Protein AF-A0A7M4A0K0-F1 (afdb_monomer_lite)

Radius of gyration: 43.47 Å; chains: 1; bounding box: 110×63×134 Å

Sequence (261 aa):
SGSHTVVYHVTDDDGATTSEVVVVNVVNIPPLVKVKSIQCRAYEKCILDARSTTDSLNDIGGLNYAWDTDINFDSNGDGIKDNDADLVGARVEHTFRQEGKVTIKAIVWDENPEKPGSKEMVVDVGPADRNIIEEAGALLAGEEANPIAQLALALIVIMLLVLVGRRRSNAEKVKTWEQDELDSAFDSDGKLNSETRKPAAPPPGFVFDQALQLPPNAADSDDFSIDDLLADPQLPEGGLPDGWTMEQWKYYGHEWLKSQK

pLDDT: mean 78.16, std 18.38, range [38.47, 97.06]

Foldseek 3Di:
DAKDKDKDWDADPVGDIDIDIDIDDDDADAKAFDFDEEEEAAPDKDKGARLVIDGDPVFNVAKWKFKQFAQVDCPPPPPGSQPDRPDTDRMDIDHHHDAAKGKMKMWMGGPDNVDTHMDIYIYHYHYHPDDPVVVVVQCQDDPNHDPVNVVVVVVVVVVVVVVVVVVVVVVVVVVVVVVVVVVVVPVPDDDDDPPDDDDPDDDDPPVVVVVVPDDPPDDDPDDPDVVVVVDFADADPVGDPPPDDSVNSRPCVVVVVVVVD

Structure (mmCIF, N/CA/C/O backbone):
data_AF-A0A7M4A0K0-F1
#
_entry.id   AF-A0A7M4A0K0-F1
#
loop_
_atom_site.group_PDB
_atom_site.id
_atom_site.type_symbol
_atom_site.label_atom_id
_atom_site.label_alt_id
_atom_site.label_comp_id
_atom_site.label_asym_id
_atom_site.label_entity_id
_atom_site.label_seq_id
_atom_site.pdbx_PDB_ins_code
_atom_site.Cartn_x
_atom_site.Cartn_y
_atom_site.Cartn_z
_atom_site.occupancy
_atom_site.B_iso_or_equiv
_atom_site.auth_seq_id
_atom_site.auth_comp_id
_atom_site.auth_asym_id
_atom_site.auth_atom_id
_atom_site.pdbx_PDB_model_num
ATOM 1 N N . SER A 1 1 ? 18.793 -6.511 -19.148 1.00 73.38 1 SER A N 1
ATOM 2 C CA . SER A 1 1 ? 20.044 -5.729 -18.973 1.00 73.38 1 SER A CA 1
ATOM 3 C C . SER A 1 1 ? 21.269 -6.601 -19.257 1.00 73.38 1 SER A C 1
ATOM 5 O O . SER A 1 1 ? 21.135 -7.819 -19.311 1.00 73.38 1 SER A O 1
ATOM 7 N N . GLY A 1 2 ? 22.449 -6.021 -19.495 1.00 78.62 2 GLY A N 1
ATOM 8 C CA . GLY A 1 2 ? 23.663 -6.809 -19.752 1.00 78.62 2 GLY A CA 1
ATOM 9 C C . GLY A 1 2 ? 24.733 -6.079 -20.560 1.00 78.62 2 GLY A C 1
ATOM 10 O O . GLY A 1 2 ? 24.489 -5.012 -21.119 1.00 78.62 2 GLY A O 1
ATOM 11 N N . SER A 1 3 ? 25.935 -6.653 -20.608 1.00 82.25 3 SER A N 1
ATOM 12 C CA . SER A 1 3 ? 27.027 -6.158 -21.447 1.00 82.25 3 SER A CA 1
ATOM 13 C C . SER A 1 3 ? 27.067 -6.958 -22.746 1.00 82.25 3 SER A C 1
ATOM 15 O O . SER A 1 3 ? 27.197 -8.182 -22.723 1.00 82.25 3 SER A O 1
ATOM 17 N N . HIS A 1 4 ? 26.915 -6.274 -23.874 1.00 88.38 4 HIS A N 1
ATOM 18 C CA . HIS A 1 4 ? 26.913 -6.870 -25.201 1.00 88.38 4 HIS A CA 1
ATOM 19 C C . HIS A 1 4 ? 28.162 -6.435 -25.951 1.00 88.38 4 HIS A C 1
ATOM 21 O O . HIS A 1 4 ? 28.401 -5.247 -26.160 1.00 88.38 4 HIS A O 1
ATOM 27 N N . THR A 1 5 ? 28.952 -7.411 -26.376 1.00 88.88 5 THR A N 1
ATOM 28 C CA . THR A 1 5 ? 30.166 -7.161 -27.144 1.00 88.88 5 THR A CA 1
ATOM 29 C C . THR A 1 5 ? 29.843 -7.214 -28.629 1.00 88.88 5 THR A C 1
ATOM 31 O O . THR A 1 5 ? 29.438 -8.254 -29.147 1.00 88.88 5 THR A O 1
ATOM 34 N N . VAL A 1 6 ? 30.037 -6.095 -29.319 1.00 90.12 6 VAL A N 1
ATOM 35 C CA . VAL A 1 6 ? 29.927 -5.995 -30.773 1.00 90.12 6 VAL A CA 1
ATOM 36 C C . VAL A 1 6 ? 31.338 -5.985 -31.346 1.00 90.12 6 VAL A C 1
ATOM 38 O O . VAL A 1 6 ? 32.149 -5.128 -31.004 1.00 90.12 6 VAL A O 1
ATOM 41 N N . VAL A 1 7 ? 31.637 -6.945 -32.218 1.00 91.31 7 VAL A N 1
ATOM 42 C CA . VAL A 1 7 ? 32.908 -6.997 -32.949 1.00 91.31 7 VAL A CA 1
ATOM 43 C C . VAL A 1 7 ? 32.631 -6.579 -34.381 1.00 91.31 7 VAL A C 1
ATOM 45 O O . VAL A 1 7 ? 31.887 -7.265 -35.085 1.00 91.31 7 VAL A O 1
ATOM 48 N N . TYR A 1 8 ? 33.211 -5.464 -34.816 1.00 89.75 8 TYR A N 1
ATOM 49 C CA . TYR A 1 8 ? 33.090 -5.034 -36.204 1.00 89.75 8 TYR A CA 1
ATOM 50 C C . TYR A 1 8 ? 34.372 -5.365 -36.965 1.00 89.75 8 TYR A C 1
ATOM 52 O O . TYR A 1 8 ? 35.469 -5.223 -36.430 1.00 89.75 8 TYR A O 1
ATOM 60 N N . HIS A 1 9 ? 34.215 -5.846 -38.199 1.00 92.06 9 HIS A N 1
ATOM 61 C CA . HIS A 1 9 ? 35.308 -6.199 -39.101 1.00 92.06 9 HIS A CA 1
ATOM 62 C C . HIS A 1 9 ? 35.255 -5.272 -40.312 1.00 92.06 9 HIS A C 1
ATOM 64 O O . HIS A 1 9 ? 34.213 -5.150 -40.955 1.00 92.06 9 HIS A O 1
ATOM 70 N N . VAL A 1 10 ? 36.375 -4.637 -40.627 1.00 91.38 10 VAL A N 1
ATOM 71 C CA . VAL A 1 10 ? 36.566 -3.835 -41.836 1.00 91.38 10 VAL A CA 1
ATOM 72 C C . VAL A 1 10 ? 37.489 -4.619 -42.753 1.00 91.38 10 VAL A C 1
ATOM 74 O O . VAL A 1 10 ? 3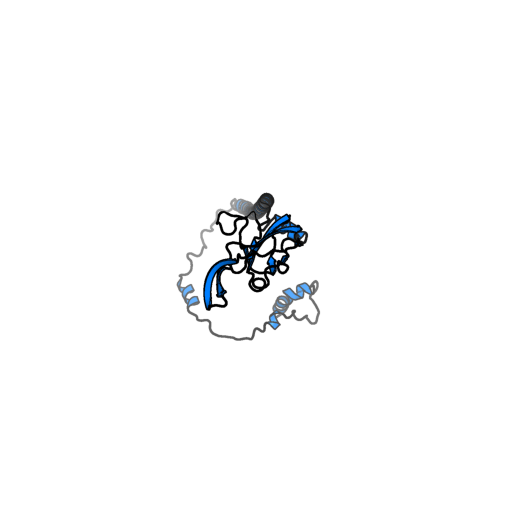8.534 -5.081 -42.304 1.00 91.38 10 VAL A O 1
ATOM 77 N N . THR A 1 11 ? 37.079 -4.808 -44.006 1.00 92.25 11 THR A N 1
ATOM 78 C CA . THR A 1 11 ? 37.871 -5.489 -45.041 1.00 92.25 11 THR A CA 1
ATOM 79 C C . THR A 1 11 ? 38.180 -4.492 -46.150 1.00 92.25 11 THR A C 1
ATOM 81 O O . THR A 1 11 ? 37.255 -3.829 -46.621 1.00 92.25 11 THR A O 1
ATOM 84 N N . ASP A 1 12 ? 39.449 -4.369 -46.524 1.00 93.19 12 ASP A N 1
ATOM 85 C CA . ASP A 1 12 ? 39.912 -3.527 -47.631 1.00 93.19 12 ASP A CA 1
ATOM 86 C C . ASP A 1 12 ? 39.735 -4.241 -48.988 1.00 93.19 12 ASP A C 1
ATOM 88 O O . ASP A 1 12 ? 39.436 -5.439 -49.042 1.00 93.19 12 ASP A O 1
ATOM 92 N N . ASP A 1 13 ? 39.886 -3.517 -50.097 1.00 93.50 13 ASP A N 1
ATOM 93 C CA . ASP A 1 13 ? 39.694 -4.035 -51.460 1.00 93.50 13 ASP A CA 1
ATOM 94 C C . ASP A 1 13 ? 40.731 -5.096 -51.878 1.00 93.50 13 ASP A C 1
ATOM 96 O O . ASP A 1 13 ? 40.468 -5.910 -52.769 1.00 93.50 13 ASP A O 1
ATOM 100 N N . ASP A 1 14 ? 41.867 -5.143 -51.182 1.00 92.75 14 ASP A N 1
ATOM 101 C CA . ASP A 1 14 ? 42.927 -6.143 -51.318 1.00 92.75 14 ASP A CA 1
ATOM 102 C C . ASP A 1 14 ? 42.729 -7.396 -50.436 1.00 92.75 14 ASP A C 1
ATOM 104 O O . ASP A 1 14 ? 43.497 -8.358 -50.532 1.00 92.75 14 ASP A O 1
ATOM 108 N N . GLY A 1 15 ? 41.677 -7.417 -49.607 1.00 87.62 15 GLY A N 1
ATOM 109 C CA . GLY A 1 15 ? 41.340 -8.519 -48.706 1.00 87.62 15 GLY A CA 1
ATOM 110 C C . GLY A 1 15 ? 41.957 -8.433 -47.306 1.00 87.62 15 GLY A C 1
ATOM 111 O O . GLY A 1 15 ? 41.750 -9.353 -46.508 1.00 87.62 15 GLY A O 1
ATOM 112 N N . ALA A 1 16 ? 42.685 -7.365 -46.965 1.00 92.88 16 ALA A N 1
ATOM 113 C CA . ALA A 1 16 ? 43.154 -7.134 -45.601 1.00 92.88 16 ALA A CA 1
ATOM 114 C C . ALA A 1 16 ? 41.979 -6.860 -44.648 1.00 92.88 16 ALA A C 1
ATOM 116 O O . ALA A 1 16 ? 41.092 -6.068 -44.953 1.00 92.88 16 ALA A O 1
ATOM 117 N N . THR A 1 17 ? 41.976 -7.480 -43.462 1.00 90.88 17 THR A N 1
ATOM 118 C CA . THR A 1 17 ? 40.912 -7.299 -42.460 1.00 90.88 17 THR A CA 1
ATOM 119 C C . THR A 1 17 ? 41.442 -6.709 -41.159 1.00 90.88 17 THR A C 1
ATOM 121 O O . THR A 1 17 ? 42.457 -7.174 -40.644 1.00 90.88 17 THR A O 1
ATOM 124 N N . THR A 1 18 ? 40.716 -5.761 -40.570 1.00 93.00 18 THR A N 1
ATOM 125 C CA . THR A 1 18 ? 40.940 -5.251 -39.206 1.00 93.00 18 THR A CA 1
ATOM 126 C C . THR A 1 18 ? 39.646 -5.352 -38.408 1.00 93.00 18 THR A C 1
ATOM 128 O O . THR A 1 18 ? 38.568 -5.139 -38.956 1.00 93.00 18 THR A O 1
ATOM 131 N N . SER A 1 19 ? 39.736 -5.667 -37.116 1.00 91.00 19 SER A N 1
ATOM 132 C CA . SER A 1 19 ? 38.573 -5.731 -36.229 1.00 91.00 19 SER A CA 1
ATOM 133 C C . SER A 1 19 ? 38.767 -4.897 -34.972 1.00 91.00 19 SER A C 1
ATOM 135 O O . SER A 1 19 ? 39.851 -4.916 -34.389 1.00 91.00 19 SER A O 1
ATOM 137 N N . GLU A 1 20 ? 37.703 -4.253 -34.502 1.00 92.50 20 GLU A N 1
ATOM 138 C CA . GLU A 1 20 ? 37.662 -3.597 -33.195 1.00 92.50 20 GLU A CA 1
ATOM 139 C C . GLU A 1 20 ? 36.438 -4.068 -32.402 1.00 92.50 20 GLU A C 1
ATOM 141 O O . GLU A 1 20 ? 35.400 -4.464 -32.945 1.00 92.50 20 GLU A O 1
ATOM 146 N N . VAL A 1 21 ? 36.612 -4.080 -31.082 1.00 91.44 21 VAL A N 1
ATOM 147 C CA . VAL A 1 21 ? 35.638 -4.578 -30.122 1.00 91.44 21 VAL A CA 1
ATOM 148 C C . VAL A 1 21 ? 35.014 -3.395 -29.397 1.00 91.44 21 VAL A C 1
ATOM 150 O O . VAL A 1 21 ? 35.699 -2.667 -28.683 1.00 91.44 21 VAL A O 1
ATOM 153 N N . VAL A 1 22 ? 33.701 -3.238 -29.538 1.00 92.38 22 VAL A N 1
ATOM 154 C CA . VAL A 1 22 ? 32.911 -2.238 -28.819 1.00 92.38 22 VAL A CA 1
ATOM 155 C C . VAL A 1 22 ? 32.036 -2.952 -27.801 1.00 92.38 22 VAL A C 1
ATOM 157 O O . VAL A 1 22 ? 31.283 -3.864 -28.137 1.00 92.38 22 VAL A O 1
ATOM 160 N N . VAL A 1 23 ? 32.121 -2.532 -26.542 1.00 90.56 23 VAL A N 1
ATOM 161 C CA . VAL A 1 23 ? 31.294 -3.071 -25.459 1.00 90.56 23 VAL A CA 1
ATOM 162 C C . VAL A 1 23 ? 30.133 -2.114 -25.198 1.00 90.56 23 VAL A C 1
ATOM 164 O O . VAL A 1 23 ? 30.344 -0.948 -24.872 1.00 90.56 23 VAL A O 1
ATOM 167 N N . VAL A 1 24 ? 28.902 -2.606 -25.334 1.00 89.94 24 VAL A N 1
ATOM 168 C CA . VAL A 1 24 ? 27.668 -1.854 -25.086 1.00 89.94 24 VAL A CA 1
ATOM 169 C C . VAL A 1 24 ? 27.052 -2.325 -23.776 1.00 89.94 24 VAL A C 1
ATOM 171 O O . VAL A 1 24 ? 26.654 -3.480 -23.648 1.00 89.94 24 VAL A O 1
ATOM 174 N N . ASN A 1 25 ? 26.941 -1.425 -22.801 1.00 87.19 25 ASN A N 1
ATOM 175 C CA . ASN A 1 25 ? 26.314 -1.723 -21.516 1.00 87.19 25 ASN A CA 1
ATOM 176 C C . ASN A 1 25 ? 24.843 -1.297 -21.534 1.00 87.19 25 ASN A C 1
ATOM 178 O O . ASN A 1 25 ? 24.538 -0.108 -21.618 1.00 87.19 25 ASN A O 1
ATOM 182 N N . VAL A 1 26 ? 23.938 -2.266 -21.428 1.00 85.06 26 VAL A N 1
ATOM 183 C CA . VAL A 1 26 ? 22.493 -2.042 -21.336 1.00 85.06 26 VAL A CA 1
ATOM 184 C C . VAL A 1 26 ? 22.094 -2.058 -19.865 1.00 85.06 26 VAL A C 1
ATOM 186 O O . VAL A 1 26 ? 22.083 -3.111 -19.220 1.00 85.06 26 VAL A O 1
ATOM 189 N N . VAL A 1 27 ? 21.784 -0.881 -19.328 1.00 83.00 27 VAL A N 1
ATOM 190 C CA . VAL A 1 27 ? 21.367 -0.693 -17.933 1.00 83.00 27 VAL A CA 1
ATOM 191 C C . VAL A 1 27 ? 19.852 -0.848 -17.826 1.00 83.00 27 VAL A C 1
ATOM 193 O O . VAL A 1 27 ? 19.128 -0.370 -18.696 1.00 83.00 27 VAL A O 1
ATOM 196 N N . ASN A 1 28 ? 19.385 -1.514 -16.767 1.00 84.06 28 ASN A N 1
ATOM 197 C CA . ASN A 1 28 ? 17.959 -1.603 -16.473 1.00 84.06 28 ASN A CA 1
ATOM 198 C C . ASN A 1 28 ? 17.405 -0.257 -15.970 1.00 84.06 28 ASN A C 1
ATOM 200 O O . ASN A 1 28 ? 18.083 0.433 -15.200 1.00 84.06 28 ASN A O 1
ATOM 204 N N . ILE A 1 29 ? 16.195 0.106 -16.390 1.00 86.62 29 ILE A N 1
ATOM 205 C CA . ILE A 1 29 ? 15.511 1.330 -15.961 1.00 86.62 29 ILE A CA 1
ATOM 206 C C . ILE A 1 29 ? 14.407 0.911 -14.987 1.00 86.62 29 ILE A C 1
ATOM 208 O O . ILE A 1 29 ? 13.602 0.080 -15.370 1.00 86.62 29 ILE A O 1
ATOM 212 N N . PRO A 1 30 ? 14.344 1.469 -13.766 1.00 90.50 30 PRO A N 1
ATOM 213 C CA . PRO A 1 30 ? 13.309 1.096 -12.811 1.00 90.50 30 PRO A CA 1
ATOM 214 C C . PRO A 1 30 ? 11.914 1.586 -13.247 1.00 90.50 30 PRO A C 1
ATOM 216 O O . PRO A 1 30 ? 11.807 2.654 -13.872 1.00 90.50 30 PRO A O 1
ATOM 219 N N . PRO A 1 31 ? 10.836 0.902 -12.823 1.00 94.19 31 PRO A N 1
ATOM 220 C CA . PRO A 1 31 ? 9.469 1.271 -13.170 1.00 94.19 31 PRO A CA 1
ATOM 221 C C . PRO A 1 31 ? 9.073 2.642 -12.614 1.00 94.19 31 PRO A C 1
ATOM 223 O O . PRO A 1 31 ? 9.360 3.005 -11.471 1.00 94.19 31 PRO A O 1
ATOM 226 N N . LEU A 1 32 ? 8.311 3.405 -13.396 1.00 95.19 32 LEU A N 1
ATOM 227 C CA . LEU A 1 32 ? 7.716 4.662 -12.949 1.00 95.19 32 LEU A CA 1
ATOM 228 C C . LEU A 1 32 ? 6.348 4.402 -12.316 1.00 95.19 32 LEU A C 1
ATOM 230 O O . LEU A 1 32 ? 5.321 4.346 -13.006 1.00 95.19 32 LEU A O 1
ATOM 234 N N . VAL A 1 33 ? 6.340 4.283 -10.990 1.00 96.62 33 VAL A N 1
ATOM 235 C CA . VAL A 1 33 ? 5.136 3.999 -10.203 1.00 96.62 33 VAL A CA 1
ATOM 236 C C . VAL A 1 33 ? 4.149 5.161 -10.266 1.00 96.62 33 VAL A C 1
ATOM 238 O O . VAL A 1 33 ? 4.475 6.307 -9.940 1.00 96.62 33 VAL A O 1
ATOM 241 N N . LYS A 1 34 ? 2.912 4.865 -10.682 1.00 95.31 34 LYS A N 1
ATOM 242 C CA . LYS A 1 34 ? 1.825 5.850 -10.754 1.00 95.31 34 LYS A CA 1
ATOM 243 C C . LYS A 1 34 ? 0.663 5.421 -9.883 1.00 95.31 34 LYS A C 1
ATOM 245 O O . LYS A 1 34 ? -0.044 4.463 -10.187 1.00 95.31 34 LYS A O 1
ATOM 250 N N . VAL A 1 35 ? 0.442 6.219 -8.850 1.00 95.56 35 VAL A N 1
ATOM 251 C CA . VAL A 1 35 ? -0.636 6.071 -7.880 1.00 95.56 35 VAL A CA 1
ATOM 252 C C . VAL A 1 35 ? -1.391 7.387 -7.734 1.00 95.56 35 VAL A C 1
ATOM 254 O O . VAL A 1 35 ? -0.853 8.460 -8.017 1.00 95.56 35 VAL A O 1
ATOM 257 N N . LYS A 1 36 ? -2.660 7.304 -7.335 1.00 91.88 36 LYS A N 1
ATOM 258 C CA . LYS A 1 36 ? -3.529 8.463 -7.105 1.00 91.88 36 LYS A CA 1
ATOM 259 C C . LYS A 1 36 ? -3.880 8.525 -5.629 1.00 91.88 36 LYS A C 1
ATOM 261 O O . LYS A 1 36 ? -4.109 7.484 -5.032 1.00 91.88 36 LYS A O 1
ATOM 266 N N . SER A 1 37 ? -3.976 9.730 -5.076 1.00 91.50 37 SER A N 1
ATOM 267 C CA . SER A 1 37 ? -4.542 9.925 -3.741 1.00 91.50 37 SER A CA 1
ATOM 268 C C . SER A 1 37 ? -5.982 9.422 -3.704 1.00 91.50 37 SER A C 1
ATOM 270 O O . SER A 1 37 ? -6.753 9.685 -4.634 1.00 91.50 37 SER A O 1
ATOM 272 N N . ILE A 1 38 ? -6.343 8.754 -2.618 1.00 93.69 38 ILE A N 1
ATOM 273 C CA . ILE A 1 38 ? -7.676 8.195 -2.399 1.00 93.69 38 ILE A CA 1
ATOM 274 C C . ILE A 1 38 ? -8.210 8.640 -1.038 1.00 93.69 38 ILE A C 1
ATOM 276 O O . ILE A 1 38 ? -7.446 8.981 -0.135 1.00 93.69 38 ILE A O 1
ATOM 280 N N . GLN A 1 39 ? -9.533 8.645 -0.911 1.00 94.44 39 GLN A N 1
ATOM 281 C CA . GLN A 1 39 ? -10.228 8.891 0.347 1.00 94.44 39 GLN A CA 1
ATOM 282 C C . GLN A 1 39 ? -10.987 7.626 0.717 1.00 94.44 39 GLN A C 1
ATOM 284 O O . GLN A 1 39 ? -11.686 7.063 -0.127 1.00 94.44 39 GLN A O 1
ATOM 289 N N . CYS A 1 40 ? -10.830 7.184 1.956 1.00 94.69 40 CYS A N 1
ATOM 290 C CA . CYS A 1 40 ? -11.417 5.951 2.463 1.00 94.69 40 CYS A CA 1
ATOM 291 C C . CYS A 1 40 ? -12.046 6.199 3.832 1.00 94.69 40 CYS A C 1
ATOM 293 O O . CYS A 1 40 ? -11.877 7.269 4.409 1.00 94.69 40 CYS A O 1
ATOM 295 N N . ARG A 1 41 ? -12.812 5.240 4.345 1.00 94.12 41 ARG A N 1
ATOM 296 C CA . ARG A 1 41 ? -13.380 5.299 5.696 1.00 94.12 41 ARG A CA 1
ATOM 297 C C . ARG A 1 41 ? -12.752 4.221 6.561 1.00 94.12 41 ARG A C 1
ATOM 299 O O . ARG A 1 41 ? -12.417 3.144 6.062 1.00 94.12 41 ARG A O 1
ATOM 306 N N . ALA A 1 42 ? -12.592 4.513 7.846 1.00 92.81 42 ALA A N 1
ATOM 307 C CA . ALA A 1 42 ? -12.115 3.525 8.796 1.00 92.81 42 ALA A CA 1
ATOM 308 C C . ALA A 1 42 ? -13.081 2.327 8.854 1.00 92.81 42 ALA A C 1
ATOM 310 O O . ALA A 1 42 ? -14.299 2.489 8.778 1.00 92.81 42 ALA A O 1
ATOM 311 N N . TYR A 1 43 ? -12.533 1.120 8.996 1.00 90.56 43 TYR A N 1
ATOM 312 C CA . TYR A 1 43 ? -13.257 -0.158 9.016 1.00 90.56 43 TYR A CA 1
ATOM 313 C C . TYR A 1 43 ? -13.994 -0.529 7.713 1.00 90.56 43 TYR A C 1
ATOM 315 O O . TYR A 1 43 ? -14.693 -1.541 7.675 1.00 90.56 43 TYR A O 1
ATOM 323 N N . GLU A 1 44 ? -13.783 0.215 6.624 1.00 93.12 44 GLU A N 1
ATOM 324 C CA . GLU A 1 44 ? -14.281 -0.116 5.287 1.00 93.12 44 GLU A CA 1
ATOM 325 C C . GLU A 1 44 ? -13.148 -0.632 4.381 1.00 93.12 44 GLU A C 1
ATOM 327 O O . GLU A 1 44 ? -11.958 -0.411 4.622 1.00 93.12 44 GLU A O 1
ATOM 332 N N . LYS A 1 45 ? -13.501 -1.362 3.320 1.00 94.38 45 LYS A N 1
ATOM 333 C CA . LYS A 1 45 ? -12.542 -1.813 2.308 1.00 94.38 45 LYS A CA 1
ATOM 334 C C . LYS A 1 45 ? -12.131 -0.652 1.404 1.00 94.38 45 LYS A C 1
ATOM 336 O O . LYS A 1 45 ? -12.901 -0.188 0.569 1.00 94.38 45 LYS A O 1
ATOM 341 N N . CYS A 1 46 ? -10.884 -0.233 1.538 1.00 94.88 46 CYS A N 1
ATOM 342 C CA . CYS A 1 46 ? -10.210 0.717 0.671 1.00 94.88 46 CYS A CA 1
ATOM 343 C C . CYS A 1 46 ? -9.470 -0.030 -0.444 1.00 94.88 46 CYS A C 1
ATOM 345 O O . CYS A 1 46 ? -8.889 -1.090 -0.211 1.00 94.88 46 CYS A O 1
ATOM 347 N N . ILE A 1 47 ? -9.475 0.510 -1.662 1.00 95.50 47 ILE A N 1
ATOM 348 C CA . ILE A 1 47 ? -8.807 -0.119 -2.805 1.00 95.50 47 ILE A CA 1
ATOM 349 C C . ILE A 1 47 ? -7.559 0.674 -3.165 1.00 95.50 47 ILE A C 1
ATOM 351 O O . ILE A 1 47 ? -7.653 1.826 -3.591 1.00 95.50 47 ILE A O 1
ATOM 355 N N . LEU A 1 48 ? -6.406 0.020 -3.068 1.00 95.81 48 LEU A N 1
ATOM 356 C CA . LEU A 1 48 ? -5.124 0.549 -3.522 1.00 95.81 48 LEU A CA 1
ATOM 357 C C . LEU A 1 48 ? -4.869 0.050 -4.947 1.00 95.81 48 LEU A C 1
ATOM 359 O O . LEU A 1 48 ? -5.048 -1.135 -5.233 1.00 95.81 48 LEU A O 1
ATOM 363 N N . ASP A 1 49 ? -4.496 0.943 -5.864 1.00 95.94 49 ASP A N 1
ATOM 364 C CA . ASP A 1 49 ? -4.329 0.611 -7.284 1.00 95.94 49 ASP A CA 1
ATOM 365 C C . ASP A 1 49 ? -3.096 1.307 -7.878 1.00 95.94 49 ASP A C 1
ATOM 367 O O . ASP A 1 49 ? -3.031 2.536 -7.953 1.00 95.94 49 ASP A O 1
ATOM 371 N N . ALA A 1 50 ? -2.132 0.501 -8.326 1.00 96.06 50 ALA A N 1
ATOM 372 C CA . ALA A 1 50 ? -0.896 0.925 -8.983 1.00 96.06 50 ALA A CA 1
ATOM 373 C C . ALA A 1 50 ? -0.806 0.424 -10.433 1.00 96.06 50 ALA A C 1
ATOM 375 O O . ALA A 1 50 ? 0.255 0.507 -11.054 1.00 96.06 50 ALA A O 1
ATOM 376 N N . ARG A 1 51 ? -1.908 -0.051 -11.033 1.00 94.69 51 ARG A N 1
ATOM 377 C CA . ARG A 1 51 ? -1.917 -0.565 -12.421 1.00 94.69 51 ARG A CA 1
ATOM 378 C C . ARG A 1 51 ? -1.598 0.490 -13.480 1.00 94.69 51 ARG A C 1
ATOM 380 O O . ARG A 1 51 ? -1.347 0.152 -14.627 1.00 94.69 51 ARG A O 1
ATOM 387 N N . SER A 1 52 ? -1.628 1.773 -13.115 1.00 93.94 52 SER A N 1
ATOM 388 C CA . SER A 1 52 ? -1.222 2.872 -14.003 1.00 93.94 52 SER A CA 1
ATOM 389 C C . SER A 1 52 ? 0.300 3.045 -14.096 1.00 93.94 52 SER A C 1
ATOM 391 O O . SER A 1 52 ? 0.756 3.925 -14.826 1.00 93.94 52 SER A O 1
ATOM 393 N N . THR A 1 53 ? 1.074 2.260 -13.342 1.00 95.44 53 THR A N 1
ATOM 394 C CA . THR A 1 53 ? 2.542 2.224 -13.392 1.00 95.44 53 THR A CA 1
ATOM 395 C C . THR A 1 53 ? 3.026 1.916 -14.804 1.00 95.44 53 THR A C 1
ATOM 397 O O . THR A 1 53 ? 2.414 1.133 -15.525 1.00 95.44 53 THR A O 1
ATOM 400 N N . THR A 1 54 ? 4.103 2.578 -15.216 1.00 93.50 54 THR A N 1
ATOM 401 C CA . THR A 1 54 ? 4.649 2.467 -16.572 1.00 93.50 54 THR A CA 1
ATOM 402 C C . THR A 1 54 ? 6.124 2.128 -16.529 1.00 93.50 54 THR A C 1
ATOM 404 O O . THR A 1 54 ? 6.841 2.694 -15.710 1.00 93.50 54 THR A O 1
ATOM 407 N N . ASP A 1 55 ? 6.562 1.288 -17.457 1.00 92.50 55 ASP A N 1
ATOM 408 C CA . ASP A 1 55 ? 7.942 0.836 -17.592 1.00 92.50 55 ASP A CA 1
ATOM 409 C C . ASP A 1 55 ? 8.276 0.545 -19.070 1.00 92.50 55 ASP A C 1
ATOM 411 O O . ASP A 1 55 ? 7.468 0.810 -19.969 1.00 92.50 55 ASP A O 1
ATOM 415 N N . SER A 1 56 ? 9.468 0.014 -19.314 1.00 89.19 56 SER A N 1
ATOM 416 C CA . SER A 1 56 ? 9.949 -0.573 -20.554 1.00 89.19 56 SER A CA 1
ATOM 417 C C . SER A 1 56 ? 8.954 -1.597 -21.124 1.00 89.19 56 SER A C 1
ATOM 419 O O . SER A 1 56 ? 8.292 -2.337 -20.399 1.00 89.19 56 SER A O 1
ATOM 421 N N . LEU A 1 57 ? 8.851 -1.666 -22.457 1.00 87.88 57 LEU A N 1
ATOM 422 C CA . LEU A 1 57 ? 7.954 -2.611 -23.142 1.00 87.88 57 LEU A CA 1
ATOM 423 C C . LEU A 1 57 ? 8.282 -4.078 -22.842 1.00 87.88 57 LEU A C 1
ATOM 425 O O . LEU A 1 57 ? 7.403 -4.927 -22.976 1.00 87.88 57 LEU A O 1
ATOM 429 N N . ASN A 1 58 ? 9.533 -4.370 -22.488 1.00 88.00 58 ASN A N 1
ATOM 430 C CA . ASN A 1 58 ? 9.966 -5.722 -22.171 1.00 88.00 58 ASN A CA 1
ATOM 431 C C . ASN A 1 58 ? 9.554 -6.129 -20.748 1.00 88.00 58 ASN A C 1
ATOM 433 O O . ASN A 1 58 ? 9.225 -7.291 -20.519 1.00 88.00 58 ASN A O 1
ATOM 437 N N . ASP A 1 59 ? 9.493 -5.161 -19.834 1.00 88.25 59 ASP A N 1
ATOM 4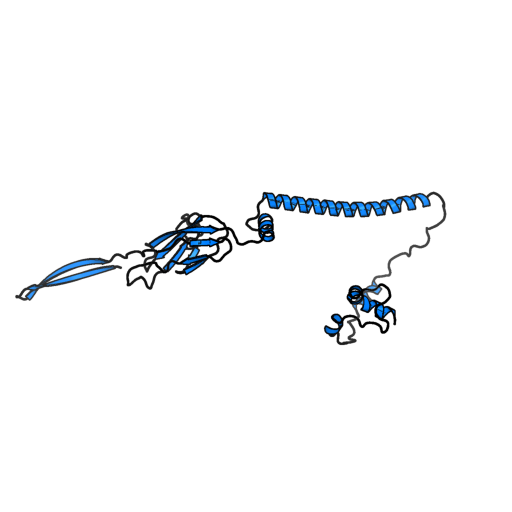38 C CA . ASP A 1 59 ? 9.422 -5.432 -18.394 1.00 88.25 59 ASP A CA 1
ATOM 439 C C . ASP A 1 59 ? 8.025 -5.121 -17.825 1.00 88.25 59 ASP A C 1
ATOM 441 O O . ASP A 1 59 ? 7.599 -5.713 -16.835 1.00 88.25 59 ASP A O 1
ATOM 445 N N . ILE A 1 60 ? 7.227 -4.303 -18.529 1.00 87.94 60 ILE A N 1
ATOM 446 C CA . ILE A 1 60 ? 5.859 -3.912 -18.141 1.00 87.94 60 ILE A CA 1
ATOM 447 C C . ILE A 1 60 ? 4.923 -5.100 -17.854 1.00 87.94 60 ILE A C 1
ATOM 449 O O . ILE A 1 60 ? 3.999 -4.977 -17.053 1.00 87.94 60 ILE A O 1
ATOM 453 N N . GLY A 1 61 ? 5.135 -6.246 -18.511 1.00 87.06 61 GLY A N 1
ATOM 454 C CA . GLY A 1 61 ? 4.329 -7.456 -18.321 1.00 87.06 61 GLY A CA 1
ATOM 455 C C . GLY A 1 61 ? 4.741 -8.314 -17.119 1.00 87.06 61 GLY A C 1
ATOM 456 O O . GLY A 1 61 ? 3.977 -9.193 -16.726 1.00 87.06 61 GLY A O 1
ATOM 457 N N . GLY A 1 62 ? 5.928 -8.071 -16.555 1.00 89.25 62 GLY A N 1
ATOM 458 C CA . GLY A 1 62 ? 6.545 -8.868 -15.491 1.00 89.25 62 GLY A CA 1
ATOM 459 C C . GLY A 1 62 ? 6.721 -8.127 -14.165 1.00 89.25 62 GLY A C 1
ATOM 460 O O . GLY A 1 62 ? 7.459 -8.603 -13.307 1.00 89.25 62 GLY A O 1
ATOM 461 N N . LEU A 1 63 ? 6.070 -6.974 -13.993 1.00 94.50 63 LEU A N 1
ATOM 462 C CA . LEU A 1 63 ? 6.219 -6.155 -12.793 1.00 94.50 63 LEU A CA 1
ATOM 463 C C . LEU A 1 63 ? 5.634 -6.832 -11.551 1.00 94.50 63 LEU A C 1
ATOM 465 O O . LEU A 1 63 ? 4.495 -7.309 -11.541 1.00 94.50 63 LEU A O 1
ATOM 469 N N . ASN A 1 64 ? 6.404 -6.788 -10.473 1.00 95.19 64 ASN A N 1
ATOM 470 C CA . ASN A 1 64 ? 5.993 -7.180 -9.136 1.00 95.19 64 ASN A CA 1
ATOM 471 C C . ASN A 1 64 ? 5.605 -5.938 -8.340 1.00 95.19 64 ASN A C 1
ATOM 473 O O . ASN A 1 64 ? 6.249 -4.900 -8.455 1.00 95.19 64 ASN A O 1
ATOM 477 N N . TYR A 1 65 ? 4.555 -6.050 -7.530 1.00 96.31 65 TYR A N 1
ATOM 478 C CA . TYR A 1 65 ? 3.983 -4.934 -6.782 1.00 96.31 65 TYR A CA 1
ATOM 479 C C . TYR A 1 65 ? 3.913 -5.288 -5.304 1.00 96.31 65 TYR A C 1
ATOM 481 O O . TYR A 1 65 ? 3.318 -6.308 -4.948 1.00 96.31 65 TYR A O 1
ATOM 489 N N . ALA A 1 66 ? 4.432 -4.403 -4.467 1.00 96.31 66 ALA A N 1
ATOM 490 C CA . ALA A 1 66 ? 4.253 -4.415 -3.029 1.00 96.31 66 ALA A CA 1
ATOM 491 C C . ALA A 1 66 ? 3.746 -3.057 -2.537 1.00 96.31 66 ALA A C 1
ATOM 493 O O . ALA A 1 66 ? 3.934 -2.019 -3.181 1.00 96.31 66 ALA A O 1
ATOM 494 N N . TRP A 1 67 ? 3.091 -3.085 -1.388 1.00 96.88 67 TRP A N 1
ATOM 495 C CA . TRP A 1 67 ? 2.577 -1.917 -0.703 1.00 96.88 67 TRP A CA 1
ATOM 496 C C . TRP A 1 67 ? 3.031 -1.939 0.742 1.00 96.88 67 TRP A C 1
ATOM 498 O O . TRP A 1 67 ? 2.798 -2.923 1.440 1.00 96.88 67 TRP A O 1
ATOM 508 N N . ASP A 1 68 ? 3.589 -0.817 1.152 1.00 96.75 68 ASP A N 1
ATOM 509 C CA . ASP A 1 68 ? 3.836 -0.444 2.533 1.00 96.75 68 ASP A CA 1
ATOM 510 C C . ASP A 1 68 ? 2.626 0.361 3.021 1.00 96.75 68 ASP A C 1
ATOM 512 O O . ASP A 1 68 ? 2.284 1.396 2.428 1.00 96.75 68 ASP A O 1
ATOM 516 N N . THR A 1 69 ? 1.930 -0.150 4.035 1.00 94.69 69 THR A N 1
ATOM 517 C CA . THR A 1 69 ? 0.670 0.418 4.531 1.00 94.69 69 THR A CA 1
ATOM 518 C C . THR A 1 69 ? 0.856 1.528 5.560 1.00 94.69 69 THR A C 1
ATOM 520 O O . THR A 1 69 ? -0.095 2.282 5.786 1.00 94.69 69 THR A O 1
ATOM 523 N N . ASP A 1 70 ? 2.052 1.682 6.131 1.00 93.50 70 ASP A N 1
ATOM 524 C CA . ASP A 1 70 ? 2.417 2.807 6.992 1.00 93.50 70 ASP A CA 1
ATOM 525 C C . ASP A 1 70 ? 3.937 2.988 7.039 1.00 93.50 70 ASP A C 1
ATOM 527 O O . ASP A 1 70 ? 4.633 2.319 7.794 1.00 93.50 70 ASP A O 1
ATOM 531 N N . ILE A 1 71 ? 4.424 4.031 6.362 1.00 93.88 71 ILE A N 1
ATOM 532 C CA . ILE A 1 71 ? 5.856 4.371 6.276 1.00 93.88 71 ILE A CA 1
ATOM 533 C C . ILE A 1 71 ? 6.535 4.685 7.627 1.00 93.88 71 ILE A C 1
ATOM 535 O O . ILE A 1 71 ? 7.730 4.989 7.681 1.00 93.88 71 ILE A O 1
ATOM 539 N N . ASN A 1 72 ? 5.771 4.759 8.720 1.00 93.50 72 ASN A N 1
ATOM 540 C CA . ASN A 1 72 ? 6.277 5.054 10.060 1.00 93.50 72 ASN A CA 1
ATOM 541 C C . ASN A 1 72 ? 6.401 3.807 10.940 1.00 93.50 72 ASN A C 1
ATOM 543 O O . ASN A 1 72 ? 6.946 3.907 12.056 1.00 93.50 72 ASN A O 1
ATOM 547 N N . PHE A 1 73 ? 5.913 2.664 10.470 1.00 92.75 73 PHE A N 1
ATOM 548 C CA . PHE A 1 73 ? 5.879 1.411 11.198 1.00 92.75 73 PHE A CA 1
ATOM 549 C C . PHE A 1 73 ? 6.732 0.373 10.472 1.00 92.75 73 PHE A C 1
ATOM 551 O O . PHE A 1 73 ? 6.532 0.130 9.300 1.00 92.75 73 PHE A O 1
ATOM 558 N N . ASP A 1 74 ? 7.692 -0.212 11.187 1.00 94.38 74 ASP A N 1
ATOM 559 C CA . ASP A 1 74 ? 8.547 -1.280 10.658 1.00 94.38 74 ASP A CA 1
ATOM 560 C C . ASP A 1 74 ? 7.846 -2.618 10.916 1.00 94.38 74 ASP A C 1
ATOM 562 O O . ASP A 1 74 ? 7.880 -3.148 12.035 1.00 94.38 74 ASP A O 1
ATOM 566 N N . SER A 1 75 ? 7.136 -3.106 9.903 1.00 92.44 75 SER A N 1
ATOM 567 C CA . SER A 1 75 ? 6.339 -4.331 9.966 1.00 92.44 75 SER A CA 1
ATOM 568 C C . SER A 1 75 ? 7.204 -5.588 10.021 1.00 92.44 75 SER A C 1
ATOM 570 O O . SER A 1 75 ? 6.804 -6.580 10.642 1.00 92.44 75 SER A O 1
ATOM 572 N N . ASN A 1 76 ? 8.368 -5.579 9.362 1.00 92.44 76 ASN A N 1
ATOM 573 C CA . ASN A 1 76 ? 9.219 -6.761 9.212 1.00 92.44 76 ASN A CA 1
ATOM 574 C C . ASN A 1 76 ? 10.379 -6.830 10.236 1.00 92.44 76 ASN A C 1
ATOM 576 O O . ASN A 1 76 ? 10.951 -7.905 10.449 1.00 92.44 76 ASN A O 1
ATOM 580 N N . GLY A 1 77 ? 10.673 -5.722 10.920 1.00 92.94 77 GLY A N 1
ATOM 581 C CA . GLY A 1 77 ? 11.682 -5.593 11.968 1.00 92.94 77 GLY A CA 1
ATOM 582 C C . GLY A 1 77 ? 13.121 -5.405 11.474 1.00 92.94 77 GLY A C 1
ATOM 583 O O . GLY A 1 77 ? 14.049 -5.658 12.251 1.00 92.94 77 GLY A O 1
ATOM 584 N N . ASP A 1 78 ? 13.341 -5.026 10.213 1.00 93.38 78 ASP A N 1
ATOM 585 C CA . ASP A 1 78 ? 14.675 -4.837 9.622 1.00 93.38 78 ASP A CA 1
ATOM 586 C C . ASP A 1 78 ? 15.322 -3.482 9.979 1.00 93.38 78 ASP A C 1
ATOM 588 O O . ASP A 1 78 ? 16.508 -3.260 9.703 1.00 93.38 78 ASP A O 1
ATOM 592 N N . GLY A 1 79 ? 14.585 -2.606 10.670 1.00 93.06 79 GLY A N 1
ATOM 593 C CA . GLY A 1 79 ? 15.020 -1.281 11.103 1.00 93.06 79 GLY A CA 1
ATOM 594 C C . GLY A 1 79 ? 14.767 -0.170 10.083 1.00 93.06 79 GLY A C 1
ATOM 595 O O . GLY A 1 79 ? 15.070 0.993 10.379 1.00 93.06 79 GLY A O 1
ATOM 596 N N . ILE A 1 80 ? 14.216 -0.493 8.914 1.00 93.06 80 ILE A N 1
ATOM 597 C CA . ILE A 1 80 ? 13.772 0.443 7.888 1.00 93.06 80 ILE A CA 1
ATOM 598 C C . ILE A 1 80 ? 12.241 0.378 7.861 1.00 93.06 80 ILE A C 1
ATOM 600 O O . ILE A 1 80 ? 11.642 -0.673 7.742 1.00 93.06 80 ILE A O 1
ATOM 604 N N . LYS A 1 81 ? 11.590 1.526 8.052 1.00 93.62 81 LYS A N 1
ATOM 605 C CA . LYS A 1 81 ? 10.128 1.600 8.243 1.00 93.62 81 LYS A CA 1
ATOM 606 C C . LYS A 1 81 ? 9.342 1.800 6.956 1.00 93.62 81 LYS A C 1
ATOM 608 O O . LYS A 1 81 ? 8.128 1.866 6.991 1.00 93.62 81 LYS A O 1
ATOM 613 N N . ASP A 1 82 ? 10.042 2.092 5.866 1.00 92.38 82 ASP A N 1
ATOM 614 C CA . ASP A 1 82 ? 9.450 2.652 4.656 1.00 92.38 82 ASP A CA 1
ATOM 615 C C . ASP A 1 82 ? 9.711 1.779 3.413 1.00 92.38 82 ASP A C 1
ATOM 617 O O . ASP A 1 82 ? 9.594 2.241 2.272 1.00 92.38 82 ASP A O 1
ATOM 621 N N . ASN A 1 83 ? 10.147 0.538 3.618 1.00 92.50 83 ASN A N 1
ATOM 622 C CA . ASN A 1 83 ? 10.451 -0.461 2.591 1.00 92.50 83 ASN A CA 1
ATOM 623 C C . ASN A 1 83 ? 9.646 -1.754 2.790 1.00 92.50 83 ASN A C 1
ATOM 625 O O . ASN A 1 83 ? 9.978 -2.774 2.178 1.00 92.50 83 ASN A O 1
ATOM 629 N N . ASP A 1 84 ? 8.612 -1.716 3.625 1.00 94.12 84 ASP A N 1
ATOM 630 C CA . ASP A 1 84 ? 7.854 -2.897 3.992 1.00 94.12 84 ASP A CA 1
ATOM 631 C C . ASP A 1 84 ? 6.931 -3.374 2.870 1.00 94.12 84 ASP A C 1
ATOM 633 O O . ASP A 1 84 ? 6.314 -2.607 2.130 1.00 94.12 84 ASP A O 1
ATOM 637 N N . ALA A 1 85 ? 6.837 -4.694 2.730 1.00 94.62 85 ALA A N 1
ATOM 638 C CA . ALA A 1 85 ? 5.960 -5.345 1.767 1.00 94.62 85 ALA A CA 1
ATOM 639 C C . ALA A 1 85 ? 4.749 -5.958 2.483 1.00 94.62 85 ALA A C 1
ATOM 641 O O . ALA A 1 85 ? 4.574 -7.177 2.488 1.00 94.62 85 ALA A O 1
ATOM 642 N N . ASP A 1 86 ? 3.911 -5.110 3.083 1.00 95.50 86 ASP A N 1
ATOM 643 C CA . ASP A 1 86 ? 2.730 -5.541 3.843 1.00 95.50 86 ASP A CA 1
ATOM 644 C C . ASP A 1 86 ? 1.686 -6.232 2.956 1.00 95.50 86 ASP A C 1
ATOM 646 O O . ASP A 1 86 ? 1.064 -7.221 3.350 1.00 95.50 86 ASP A O 1
ATOM 650 N N . LEU A 1 87 ? 1.471 -5.705 1.745 1.00 95.88 87 LEU A N 1
ATOM 651 C CA . LEU A 1 87 ? 0.523 -6.256 0.774 1.00 95.88 87 LEU A CA 1
ATOM 652 C C . LEU A 1 87 ? 1.193 -6.455 -0.580 1.00 95.88 87 LEU A C 1
ATOM 654 O O . LEU A 1 87 ? 2.001 -5.641 -1.016 1.00 95.88 87 LEU A O 1
ATOM 658 N N . VAL A 1 88 ? 0.785 -7.500 -1.299 1.00 96.00 88 VAL A N 1
ATOM 659 C CA . VAL A 1 88 ? 1.338 -7.848 -2.613 1.00 96.00 88 VAL A CA 1
ATOM 660 C C . VAL A 1 88 ? 0.238 -7.831 -3.669 1.00 96.00 88 VAL A C 1
ATOM 662 O O . VAL A 1 88 ? -0.819 -8.439 -3.495 1.00 96.00 88 VAL A O 1
ATOM 665 N N . GLY A 1 89 ? 0.502 -7.152 -4.786 1.00 95.75 89 GLY A N 1
ATOM 666 C CA . GLY A 1 89 ? -0.384 -7.109 -5.951 1.00 95.75 89 GLY A CA 1
ATOM 667 C C . GLY A 1 89 ? -0.593 -5.707 -6.523 1.00 95.75 89 GLY A C 1
ATOM 668 O O . GLY A 1 89 ? -0.531 -4.700 -5.826 1.00 95.75 89 GLY A O 1
ATOM 669 N N . ALA A 1 90 ? -0.876 -5.627 -7.826 1.00 94.75 90 ALA A N 1
ATOM 670 C CA . ALA A 1 90 ? -1.067 -4.345 -8.515 1.00 94.75 90 ALA A CA 1
ATOM 671 C C . ALA A 1 90 ? -2.330 -3.590 -8.061 1.00 94.75 90 ALA A C 1
ATOM 673 O O . ALA A 1 90 ? -2.407 -2.365 -8.165 1.00 94.75 90 ALA A O 1
ATOM 674 N N . ARG A 1 91 ? -3.334 -4.334 -7.586 1.00 95.69 91 ARG A N 1
ATOM 675 C CA . ARG A 1 91 ? -4.573 -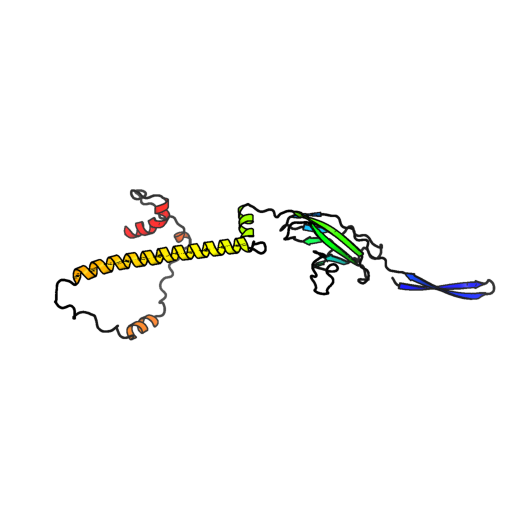3.822 -7.005 1.00 95.69 91 ARG A CA 1
ATOM 676 C C . ARG A 1 91 ? -4.917 -4.673 -5.792 1.00 95.69 91 ARG A C 1
ATOM 678 O O . ARG A 1 91 ? -5.110 -5.876 -5.947 1.00 95.69 91 ARG A O 1
ATOM 685 N N . VAL A 1 92 ? -5.003 -4.052 -4.624 1.00 96.81 92 VAL A N 1
ATOM 686 C CA . VAL A 1 92 ? -5.239 -4.742 -3.349 1.00 96.81 92 VAL A CA 1
ATOM 687 C C . VAL A 1 92 ? -6.352 -4.056 -2.564 1.00 96.81 92 VAL A C 1
ATOM 689 O O . VAL A 1 92 ? -6.608 -2.863 -2.734 1.00 96.81 92 VAL A O 1
ATOM 692 N N . GLU A 1 93 ? -7.032 -4.830 -1.723 1.00 96.19 93 GLU A N 1
ATOM 693 C CA . GLU A 1 93 ? -7.999 -4.322 -0.750 1.00 96.19 93 GLU A CA 1
ATOM 694 C C . GLU A 1 93 ? -7.317 -4.217 0.616 1.00 96.19 93 GLU A C 1
ATOM 696 O O . GLU A 1 93 ? -6.653 -5.157 1.050 1.00 96.19 93 GLU A O 1
ATOM 701 N N . HIS A 1 94 ? -7.495 -3.088 1.296 1.00 95.12 94 HIS A N 1
ATOM 702 C CA . HIS A 1 94 ? -6.975 -2.850 2.637 1.00 95.12 94 HIS A CA 1
ATOM 703 C C . HIS A 1 94 ? -8.014 -2.120 3.489 1.00 95.12 94 HIS A C 1
ATOM 705 O O . HIS A 1 94 ? -8.797 -1.328 2.972 1.00 95.12 94 HIS A O 1
ATOM 711 N N . THR A 1 95 ? -8.020 -2.361 4.797 1.00 94.81 95 THR A N 1
ATOM 712 C CA . THR A 1 95 ? -8.945 -1.707 5.726 1.00 94.81 95 THR A CA 1
ATOM 713 C C . THR A 1 95 ? -8.162 -0.980 6.804 1.00 94.81 95 THR A C 1
ATOM 715 O O . THR A 1 95 ? -7.533 -1.606 7.654 1.00 94.81 95 THR A O 1
ATOM 718 N N . PHE A 1 96 ? -8.253 0.347 6.781 1.00 93.31 96 PHE A N 1
ATOM 719 C CA . PHE A 1 96 ? -7.657 1.210 7.793 1.00 93.31 96 PHE A CA 1
ATOM 720 C C . PHE A 1 96 ? -8.516 1.196 9.059 1.00 93.31 96 PHE A C 1
ATOM 722 O O . PHE A 1 96 ? -9.741 1.279 8.976 1.00 93.31 96 PHE A O 1
ATOM 729 N N . ARG A 1 97 ? -7.893 1.076 10.234 1.00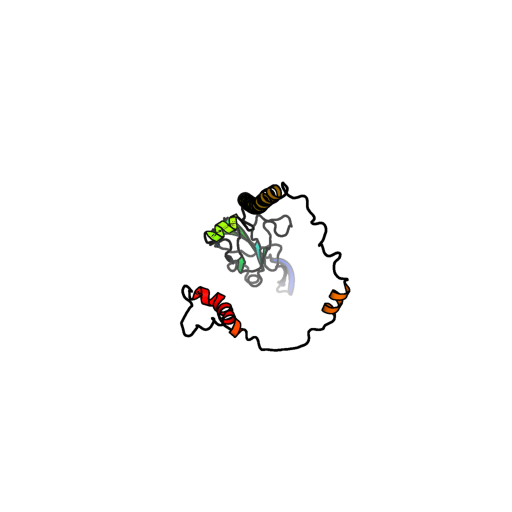 88.94 97 ARG A N 1
ATOM 730 C CA . ARG A 1 97 ? -8.602 1.089 11.530 1.00 88.94 97 ARG A CA 1
ATOM 731 C C . ARG A 1 97 ? -8.667 2.484 12.144 1.00 88.94 97 ARG A C 1
ATOM 733 O O . ARG A 1 97 ? -9.671 2.837 12.751 1.00 88.94 97 ARG A O 1
ATOM 740 N N . GLN A 1 98 ? -7.614 3.268 11.938 1.00 86.56 98 GLN A N 1
ATOM 741 C CA . GLN A 1 98 ? -7.491 4.621 12.459 1.00 86.56 98 GLN A CA 1
ATOM 742 C C . GLN A 1 98 ? -7.918 5.640 11.405 1.00 86.56 98 GLN A C 1
ATOM 744 O O . GLN A 1 98 ? -7.603 5.498 10.223 1.00 86.56 98 GLN A O 1
ATOM 749 N N . GLU A 1 99 ? -8.638 6.665 11.849 1.00 91.06 99 GLU A N 1
ATOM 750 C CA . GLU A 1 99 ? -8.936 7.841 11.037 1.00 91.06 99 GLU A CA 1
ATOM 751 C C . GLU A 1 99 ? -7.731 8.788 10.974 1.00 91.06 99 GLU A C 1
ATOM 753 O O . GLU A 1 99 ? -6.875 8.810 11.860 1.00 91.06 99 GLU A O 1
ATOM 758 N N . GLY A 1 100 ? -7.673 9.596 9.921 1.00 91.81 100 GLY A N 1
ATOM 759 C CA . GLY A 1 100 ? -6.606 10.557 9.682 1.00 91.81 100 GLY A CA 1
ATOM 760 C C . GLY A 1 100 ? -5.885 10.335 8.359 1.00 91.81 100 GLY A C 1
ATOM 761 O O . GLY A 1 100 ? -6.309 9.575 7.491 1.00 91.81 100 GLY A O 1
ATOM 762 N N . LYS A 1 101 ? -4.777 11.057 8.185 1.00 93.81 101 LYS A N 1
ATOM 763 C CA . LYS A 1 101 ? -3.964 10.988 6.970 1.00 93.81 101 LYS A CA 1
ATOM 764 C C . LYS A 1 101 ? -2.855 9.969 7.154 1.00 93.81 101 LYS A C 1
ATOM 766 O O . LYS A 1 101 ? -1.934 10.213 7.929 1.00 93.81 101 LYS A O 1
ATOM 771 N N . VAL A 1 102 ? -2.929 8.880 6.403 1.00 93.94 102 VAL A N 1
ATOM 772 C CA . VAL A 1 102 ? -1.898 7.841 6.371 1.00 93.94 102 VAL A CA 1
ATOM 773 C C . VAL A 1 102 ? -1.095 8.003 5.088 1.00 93.94 102 VAL A C 1
ATOM 775 O O . VAL A 1 102 ? -1.663 8.198 4.010 1.00 93.94 102 VAL A O 1
ATOM 778 N N . THR A 1 103 ? 0.230 7.964 5.196 1.00 95.31 103 THR A N 1
ATOM 779 C CA . THR A 1 103 ? 1.105 7.948 4.020 1.00 95.31 103 THR A CA 1
ATOM 780 C C . THR A 1 103 ? 1.518 6.513 3.767 1.00 95.31 103 THR A C 1
ATOM 782 O O . THR A 1 103 ? 2.087 5.877 4.646 1.00 95.31 103 THR A O 1
ATOM 785 N N . ILE A 1 104 ? 1.223 6.025 2.569 1.00 95.75 104 ILE A N 1
ATOM 786 C CA . ILE A 1 104 ? 1.546 4.666 2.136 1.00 95.75 104 ILE A CA 1
ATOM 787 C C . ILE A 1 104 ? 2.521 4.732 0.968 1.00 95.75 104 ILE A C 1
ATOM 789 O O . ILE A 1 104 ? 2.522 5.711 0.207 1.00 95.75 104 ILE A O 1
ATOM 793 N N . LYS A 1 105 ? 3.319 3.684 0.777 1.00 96.19 105 LYS A N 1
ATOM 794 C CA . LYS A 1 105 ? 4.291 3.617 -0.316 1.00 96.19 105 LYS A CA 1
ATOM 795 C C . LYS A 1 105 ? 4.013 2.421 -1.215 1.00 96.19 105 LYS A C 1
ATOM 797 O O . LYS A 1 105 ? 3.939 1.283 -0.776 1.00 96.19 105 LYS A O 1
ATOM 802 N N . ALA A 1 106 ? 3.862 2.688 -2.508 1.00 97.06 106 ALA A N 1
ATOM 803 C CA . ALA A 1 106 ? 3.845 1.650 -3.529 1.00 97.06 106 ALA A CA 1
ATOM 804 C C . ALA A 1 106 ? 5.278 1.365 -3.973 1.00 97.06 106 ALA A C 1
ATOM 806 O O . ALA A 1 106 ? 5.995 2.303 -4.330 1.00 97.06 106 ALA A O 1
ATOM 807 N N . ILE A 1 107 ? 5.668 0.096 -3.991 1.00 95.81 107 ILE A N 1
ATOM 808 C CA . ILE A 1 107 ? 6.993 -0.378 -4.390 1.00 95.81 107 ILE A CA 1
ATOM 809 C C . ILE A 1 107 ? 6.792 -1.356 -5.546 1.00 95.81 107 ILE A C 1
ATOM 811 O O . ILE A 1 107 ? 6.027 -2.312 -5.440 1.00 95.81 107 ILE A O 1
ATOM 815 N N . VAL A 1 108 ? 7.440 -1.102 -6.677 1.00 96.62 108 VAL A N 1
ATOM 816 C CA . VAL A 1 108 ? 7.309 -1.919 -7.886 1.00 96.62 108 VAL A CA 1
ATOM 817 C C . VAL A 1 108 ? 8.694 -2.233 -8.419 1.00 96.62 108 VAL A C 1
ATOM 819 O O . VAL A 1 108 ? 9.541 -1.347 -8.487 1.00 96.62 108 VAL A O 1
ATOM 822 N N . TRP A 1 109 ? 8.937 -3.476 -8.809 1.00 94.19 109 TRP A N 1
ATOM 823 C CA . TRP A 1 109 ? 10.203 -3.884 -9.415 1.00 94.19 109 TRP A CA 1
ATOM 824 C C . TRP A 1 109 ? 9.971 -4.879 -10.548 1.00 94.19 109 TRP A C 1
ATOM 826 O O . TRP A 1 109 ? 8.965 -5.590 -10.583 1.00 94.19 109 TRP A O 1
ATOM 836 N N . ASP A 1 110 ? 10.910 -4.896 -11.479 1.00 92.31 110 ASP A N 1
ATOM 837 C CA . ASP A 1 110 ? 10.974 -5.798 -12.627 1.00 92.31 110 ASP A CA 1
ATOM 838 C C . ASP A 1 110 ? 11.775 -7.071 -12.269 1.00 92.31 110 ASP A C 1
ATOM 840 O O . ASP A 1 110 ? 11.634 -7.606 -11.166 1.00 92.31 110 ASP A O 1
ATOM 844 N N . GLU A 1 111 ? 12.613 -7.594 -13.167 1.00 86.56 111 GLU A N 1
ATOM 845 C CA . GLU A 1 111 ? 13.523 -8.705 -12.875 1.00 86.56 111 GLU A CA 1
ATOM 846 C C . GLU A 1 111 ? 14.633 -8.375 -11.859 1.00 86.56 111 GLU A C 1
ATOM 848 O O . GLU A 1 111 ? 15.291 -9.287 -11.351 1.00 86.56 111 GLU A O 1
ATOM 853 N N . ASN A 1 112 ? 14.867 -7.093 -11.564 1.00 85.25 112 ASN A N 1
ATOM 854 C CA . ASN A 1 112 ? 15.945 -6.614 -10.711 1.00 85.25 112 ASN A CA 1
ATOM 855 C C . ASN A 1 112 ? 15.415 -5.955 -9.418 1.00 85.25 112 ASN A C 1
ATOM 857 O O . ASN A 1 112 ? 15.288 -4.727 -9.345 1.00 85.25 112 ASN A O 1
ATOM 861 N N . PRO A 1 113 ? 15.195 -6.735 -8.343 1.00 84.25 113 PRO A N 1
ATOM 862 C CA . PRO A 1 113 ? 14.623 -6.237 -7.089 1.00 84.25 113 PRO A CA 1
ATOM 863 C C . PRO A 1 113 ? 15.513 -5.226 -6.349 1.00 84.25 113 PRO A C 1
ATOM 865 O O . PRO A 1 113 ? 15.031 -4.514 -5.478 1.00 84.25 113 PRO A O 1
ATOM 868 N N . GLU A 1 114 ? 16.800 -5.117 -6.694 1.00 86.12 114 GLU A N 1
ATOM 869 C CA . GLU A 1 114 ? 17.7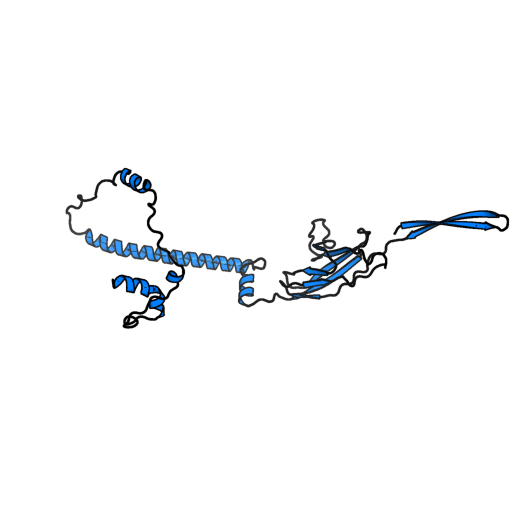29 -4.163 -6.068 1.00 86.12 114 GLU A CA 1
ATOM 870 C C . GLU A 1 114 ? 17.446 -2.698 -6.434 1.00 86.12 114 GLU A C 1
ATOM 872 O O . GLU A 1 114 ? 17.959 -1.784 -5.787 1.00 86.12 114 GLU A O 1
ATOM 877 N N . LYS A 1 115 ? 16.672 -2.452 -7.499 1.00 87.25 115 LYS A N 1
ATOM 878 C CA . LYS A 1 115 ? 16.335 -1.099 -7.966 1.00 87.25 115 LYS A CA 1
ATOM 879 C C . LYS A 1 115 ? 14.834 -0.969 -8.214 1.00 87.25 115 LYS A C 1
ATOM 881 O O . LYS A 1 115 ? 14.425 -0.840 -9.366 1.00 87.25 115 LYS A O 1
ATOM 886 N N . PRO A 1 116 ? 14.011 -0.990 -7.157 1.00 93.62 116 PRO A N 1
ATOM 887 C CA . PRO A 1 116 ? 12.585 -0.793 -7.311 1.00 93.62 116 PRO A CA 1
ATOM 888 C C . PRO A 1 116 ? 12.278 0.666 -7.666 1.00 93.62 116 PRO A C 1
ATOM 890 O O . PRO A 1 116 ? 12.950 1.603 -7.227 1.00 93.62 116 PRO A O 1
ATOM 893 N N . GLY A 1 117 ? 11.211 0.865 -8.427 1.00 94.50 117 GLY A N 1
ATOM 894 C CA . GLY A 1 117 ? 10.496 2.128 -8.454 1.00 94.50 117 GLY A CA 1
ATOM 895 C C . GLY A 1 117 ? 9.601 2.235 -7.226 1.00 94.50 117 GLY A C 1
ATOM 896 O O . GLY A 1 117 ? 8.949 1.265 -6.843 1.00 94.50 117 GLY A O 1
ATOM 897 N N . SER A 1 118 ? 9.520 3.411 -6.613 1.00 95.56 118 SER A N 1
ATOM 898 C CA . SER A 1 118 ? 8.595 3.637 -5.505 1.00 95.56 118 SER A CA 1
ATOM 899 C C . SER A 1 118 ? 7.881 4.976 -5.611 1.00 95.56 118 SER A C 1
ATOM 901 O O . SER A 1 118 ? 8.373 5.935 -6.218 1.00 95.56 118 SER A O 1
ATOM 903 N N . LYS A 1 119 ? 6.670 5.038 -5.056 1.00 96.50 119 LYS A N 1
ATOM 904 C CA . LYS A 1 119 ? 5.888 6.271 -4.987 1.00 96.50 119 LYS A CA 1
ATOM 905 C C . LYS A 1 119 ? 5.024 6.295 -3.738 1.00 96.50 119 LYS A C 1
ATOM 907 O O . LYS A 1 119 ? 4.214 5.401 -3.516 1.00 96.50 119 LYS A O 1
ATOM 912 N N . GLU A 1 120 ? 5.161 7.371 -2.978 1.00 95.62 120 GLU A N 1
ATOM 913 C CA . GLU A 1 120 ? 4.290 7.666 -1.846 1.00 95.62 120 GLU A CA 1
ATOM 914 C C . GLU A 1 120 ? 2.953 8.243 -2.314 1.00 95.62 120 GLU A C 1
ATOM 916 O O . GLU A 1 120 ? 2.888 9.045 -3.259 1.00 95.62 120 GLU A O 1
ATOM 921 N N . MET A 1 121 ? 1.886 7.861 -1.618 1.00 94.44 121 MET A N 1
ATOM 922 C CA . MET A 1 121 ? 0.592 8.520 -1.702 1.00 94.44 121 MET A CA 1
ATOM 923 C C . MET A 1 121 ? 0.009 8.749 -0.312 1.00 94.44 121 MET A C 1
ATOM 925 O O . MET A 1 121 ? 0.261 7.993 0.621 1.00 94.44 121 MET A O 1
ATOM 929 N N . VAL A 1 122 ? -0.817 9.785 -0.203 1.00 94.56 122 VAL A N 1
ATOM 930 C CA . VAL A 1 122 ? -1.570 10.071 1.017 1.00 94.56 122 VAL A CA 1
ATOM 931 C C . VAL A 1 122 ? -2.981 9.522 0.859 1.00 94.56 122 VAL A C 1
ATOM 933 O O . VAL A 1 122 ? -3.665 9.830 -0.125 1.00 94.56 122 VAL A O 1
ATOM 936 N N . VAL A 1 123 ? -3.397 8.732 1.842 1.00 95.50 123 VAL A N 1
ATOM 937 C CA . VAL A 1 123 ? -4.761 8.245 2.015 1.00 95.50 123 VAL A CA 1
ATOM 938 C C . VAL A 1 123 ? -5.419 9.066 3.115 1.00 95.50 123 VAL A C 1
ATOM 940 O O . VAL A 1 123 ? -4.912 9.145 4.231 1.00 95.50 123 VAL A O 1
ATOM 943 N N . ASP A 1 124 ? -6.539 9.701 2.786 1.00 95.38 124 ASP A N 1
ATOM 944 C CA . ASP A 1 124 ? -7.350 10.441 3.754 1.00 95.38 124 ASP A CA 1
ATOM 945 C C . ASP A 1 124 ? -8.440 9.508 4.292 1.00 95.38 124 ASP A C 1
ATOM 947 O O . ASP A 1 124 ? -9.392 9.181 3.575 1.00 95.38 124 ASP A O 1
ATOM 951 N N . VAL A 1 125 ? -8.252 9.009 5.514 1.00 96.06 125 VAL A N 1
ATOM 952 C CA . VAL A 1 125 ? -9.163 8.069 6.169 1.00 96.06 125 VAL A CA 1
ATOM 953 C C . VAL A 1 125 ? -10.146 8.854 7.032 1.00 96.06 125 VAL A C 1
ATOM 955 O O . VAL A 1 125 ? -9.786 9.415 8.064 1.00 96.06 125 VAL A O 1
ATOM 958 N N . GLY A 1 126 ? -11.402 8.902 6.603 1.00 93.62 126 GLY A N 1
ATOM 959 C CA . GLY A 1 126 ? -12.500 9.467 7.376 1.00 93.62 126 GLY A CA 1
ATOM 960 C C . GLY A 1 126 ? -12.973 8.547 8.509 1.00 93.62 126 GLY A C 1
ATOM 961 O O . GLY A 1 126 ? -12.582 7.374 8.562 1.00 93.62 126 GLY A O 1
ATOM 962 N N . PRO A 1 127 ? -13.859 9.057 9.382 1.00 90.12 127 PRO A N 1
ATOM 963 C CA . PRO A 1 127 ? -14.420 8.288 10.486 1.00 90.12 127 PRO A CA 1
ATOM 964 C C . PRO A 1 127 ? -15.159 7.043 9.987 1.00 90.12 127 PRO A C 1
ATOM 966 O O . PRO A 1 127 ? -15.670 6.997 8.862 1.00 90.12 127 PRO A O 1
ATOM 969 N N . ALA A 1 128 ? -15.224 6.036 10.854 1.00 88.38 128 ALA A N 1
ATOM 970 C CA . ALA A 1 128 ? -15.988 4.823 10.602 1.00 88.38 128 ALA A CA 1
ATOM 971 C C . ALA A 1 128 ? -17.488 5.136 10.520 1.00 88.38 128 ALA A C 1
ATOM 973 O O . ALA A 1 128 ? -18.000 5.933 11.307 1.00 88.38 128 ALA A O 1
ATOM 974 N N . ASP A 1 129 ? -18.203 4.476 9.607 1.00 85.44 129 ASP A N 1
ATOM 975 C CA . ASP A 1 129 ? -19.664 4.567 9.550 1.00 85.44 129 ASP A CA 1
ATOM 976 C C . ASP A 1 129 ? -20.242 3.731 10.702 1.00 85.44 129 ASP A C 1
ATOM 978 O O . ASP A 1 129 ? -20.232 2.500 10.655 1.00 85.44 129 ASP A O 1
ATOM 982 N N . ARG A 1 130 ? -20.622 4.397 11.796 1.00 82.88 130 ARG A N 1
ATOM 983 C CA . ARG A 1 130 ? -21.110 3.764 13.027 1.00 82.88 130 ARG A CA 1
ATOM 984 C C . ARG A 1 130 ? -22.387 4.429 13.498 1.00 82.88 130 ARG A C 1
ATOM 986 O O . ARG A 1 130 ? -22.545 5.647 13.424 1.00 82.88 130 ARG A O 1
ATOM 993 N N . ASN A 1 131 ? -23.268 3.621 14.072 1.00 84.56 131 ASN A N 1
ATOM 994 C CA . ASN A 1 131 ? -24.442 4.129 14.768 1.00 84.56 131 ASN A CA 1
ATOM 995 C C . ASN A 1 131 ? -24.055 4.606 16.179 1.00 84.56 131 ASN A C 1
ATOM 997 O O . ASN A 1 131 ? -23.109 4.107 16.782 1.00 84.56 131 ASN A O 1
ATOM 1001 N N . ILE A 1 132 ? -24.854 5.499 16.768 1.00 80.69 132 ILE A N 1
ATOM 1002 C CA . ILE A 1 132 ? -24.649 6.057 18.125 1.00 80.69 132 ILE A CA 1
ATOM 1003 C C . ILE A 1 132 ? -24.371 4.999 19.214 1.00 80.69 132 ILE A C 1
ATOM 1005 O O . ILE A 1 132 ? -23.615 5.247 20.150 1.00 80.69 132 ILE A O 1
ATOM 1009 N N . ILE A 1 133 ? -24.977 3.811 19.110 1.00 79.94 133 ILE A N 1
ATOM 1010 C CA . ILE A 1 133 ? -24.761 2.709 20.066 1.00 79.94 133 ILE A CA 1
ATOM 1011 C C . ILE A 1 133 ? -23.389 2.048 19.855 1.00 79.94 133 ILE A C 1
ATOM 1013 O O . ILE A 1 133 ? -22.724 1.694 20.825 1.00 79.94 133 ILE A O 1
ATOM 1017 N N . GLU A 1 134 ? -22.949 1.895 18.606 1.00 80.44 134 GLU A N 1
ATOM 1018 C CA . GLU A 1 134 ? -21.658 1.289 18.253 1.00 80.44 134 GLU A CA 1
ATOM 1019 C C . GLU A 1 134 ? -20.493 2.224 18.580 1.00 80.44 134 GLU A C 1
ATOM 1021 O O . GLU A 1 134 ? -19.442 1.770 19.027 1.00 80.44 134 GLU A O 1
ATOM 1026 N N . GLU A 1 135 ? -20.693 3.533 18.425 1.00 79.88 135 GLU A N 1
ATOM 1027 C CA . GLU A 1 135 ? -19.731 4.555 18.836 1.00 79.88 135 GLU A CA 1
ATOM 1028 C C . GLU A 1 135 ? -19.507 4.531 20.358 1.00 79.88 135 GLU A C 1
ATOM 1030 O O . GLU A 1 135 ? -18.368 4.449 20.822 1.00 79.88 135 GLU A O 1
ATOM 1035 N N . ALA A 1 136 ? -20.589 4.490 21.145 1.00 75.19 136 ALA A N 1
ATOM 1036 C CA . ALA A 1 136 ? -20.507 4.349 22.599 1.00 75.19 136 ALA A CA 1
ATOM 1037 C C . ALA A 1 136 ? -19.902 2.999 23.023 1.00 75.19 136 ALA A C 1
ATOM 1039 O O . ALA A 1 136 ? -19.118 2.942 23.971 1.00 75.19 136 ALA A O 1
ATOM 1040 N N . GLY A 1 137 ? -20.241 1.917 22.317 1.00 76.69 137 GLY A N 1
ATOM 1041 C CA . GLY A 1 137 ? -19.672 0.591 22.542 1.00 76.69 137 GLY A CA 1
ATOM 1042 C C . GLY A 1 137 ? -18.159 0.565 22.328 1.00 76.69 137 GLY A C 1
ATOM 1043 O O . GLY A 1 137 ? -17.439 0.087 23.199 1.00 76.69 137 GLY A O 1
ATOM 1044 N N . ALA A 1 138 ? -17.672 1.143 21.228 1.00 78.25 138 ALA A N 1
ATOM 1045 C CA . ALA A 1 138 ? -16.251 1.172 20.892 1.00 78.25 138 ALA A CA 1
ATOM 1046 C C . ALA A 1 138 ? -15.393 1.969 21.887 1.00 78.25 138 ALA A C 1
ATOM 1048 O O . ALA A 1 138 ? -14.254 1.596 22.149 1.00 78.25 138 ALA A O 1
ATOM 1049 N N . LEU A 1 139 ? -15.940 3.036 22.482 1.00 76.06 139 LEU A N 1
ATOM 1050 C CA . LEU A 1 139 ? -15.251 3.797 23.533 1.00 76.06 139 LEU A CA 1
ATOM 1051 C C . LEU A 1 139 ? -15.055 2.988 24.823 1.00 76.06 139 LEU A C 1
ATOM 1053 O O . LEU A 1 139 ? -14.130 3.264 25.589 1.00 76.06 139 LEU A O 1
ATOM 1057 N N . LEU A 1 140 ? -15.945 2.029 25.081 1.00 73.62 140 LEU A N 1
ATOM 1058 C CA . LEU A 1 140 ? -15.992 1.246 26.315 1.00 73.62 140 LEU A CA 1
ATOM 1059 C C . LEU A 1 140 ? -15.327 -0.127 26.174 1.00 73.62 140 LEU A C 1
ATOM 1061 O O . LEU A 1 140 ? -14.781 -0.643 27.151 1.00 73.62 140 LEU A O 1
ATOM 1065 N N . ALA A 1 141 ? -15.395 -0.725 24.986 1.00 70.56 141 ALA A N 1
ATOM 1066 C CA . ALA A 1 141 ? -14.891 -2.055 24.692 1.00 70.56 141 ALA A CA 1
ATOM 1067 C C . ALA A 1 141 ? -14.350 -2.136 23.257 1.00 70.56 141 ALA A C 1
ATOM 1069 O O . ALA A 1 141 ? -15.000 -1.703 22.309 1.00 70.56 141 ALA A O 1
ATOM 1070 N N . GLY A 1 142 ? -13.178 -2.751 23.099 1.00 75.44 142 GLY A N 1
ATOM 1071 C CA . GLY A 1 142 ? -12.498 -2.907 21.814 1.00 75.44 142 GLY A CA 1
ATOM 1072 C C . GLY A 1 142 ? -11.060 -2.400 21.863 1.00 75.44 142 GLY A C 1
ATOM 1073 O O . GLY A 1 142 ? -10.581 -1.964 22.906 1.00 75.44 142 GLY A O 1
ATOM 1074 N N . GLU A 1 143 ? -10.373 -2.478 20.727 1.00 72.88 143 GLU A N 1
ATOM 1075 C CA . GLU A 1 143 ? -8.986 -2.011 20.587 1.00 72.88 143 GLU A CA 1
ATOM 1076 C C . GLU A 1 143 ? -8.876 -0.476 20.642 1.00 72.88 143 GLU A C 1
ATOM 1078 O O . GLU A 1 143 ? -7.862 0.052 21.080 1.00 72.88 143 GLU A O 1
ATOM 1083 N N . GLU A 1 144 ? -9.963 0.229 20.316 1.00 72.81 144 GLU A N 1
ATOM 1084 C CA . GLU A 1 144 ? -10.067 1.696 20.370 1.00 72.81 144 GLU A CA 1
ATOM 1085 C C . GLU A 1 144 ? -10.612 2.219 21.717 1.00 72.81 144 GLU A C 1
ATOM 1087 O O . GLU A 1 144 ? -10.968 3.394 21.842 1.00 72.81 144 GLU A O 1
ATOM 1092 N N . ALA A 1 145 ? -10.753 1.352 22.728 1.00 79.12 145 ALA A N 1
ATOM 1093 C CA . ALA A 1 145 ? -11.369 1.732 23.996 1.00 79.12 145 ALA A CA 1
ATOM 1094 C C . ALA A 1 145 ? -10.501 2.741 24.758 1.00 79.12 145 ALA A C 1
ATOM 1096 O O . ALA A 1 145 ? -9.299 2.549 24.957 1.00 79.12 145 ALA A O 1
ATOM 1097 N N . ASN A 1 146 ? -11.126 3.807 25.263 1.00 82.31 146 ASN A N 1
ATOM 1098 C CA . ASN A 1 146 ? -10.412 4.775 26.084 1.00 82.31 146 ASN A CA 1
ATOM 1099 C C . ASN A 1 146 ? -10.140 4.149 27.466 1.00 82.31 146 ASN A C 1
ATOM 1101 O O . ASN A 1 146 ? -11.102 3.801 28.163 1.00 82.31 146 ASN A O 1
ATOM 1105 N N . PRO A 1 147 ? -8.874 4.066 27.928 1.00 85.38 147 PRO A N 1
ATOM 1106 C CA . PRO A 1 147 ? -8.547 3.443 29.211 1.00 85.38 147 PRO A CA 1
ATOM 1107 C C . PRO A 1 147 ? -9.288 4.095 30.387 1.00 85.38 147 PRO A C 1
ATOM 1109 O O . PRO A 1 147 ? -9.666 3.417 31.339 1.00 85.38 147 PRO A O 1
ATOM 1112 N N . ILE A 1 148 ? -9.574 5.400 30.317 1.00 86.75 148 ILE A N 1
ATOM 1113 C CA . ILE A 1 148 ? -10.336 6.112 31.353 1.00 86.75 148 ILE A CA 1
ATOM 1114 C C . ILE A 1 148 ? -11.805 5.667 31.357 1.00 86.75 148 ILE A C 1
ATOM 1116 O O . ILE A 1 148 ? -12.378 5.430 32.422 1.00 86.75 148 ILE A O 1
ATOM 1120 N N . ALA A 1 149 ? -12.418 5.531 30.180 1.00 85.06 149 ALA A N 1
ATOM 1121 C CA . ALA A 1 149 ? -13.807 5.096 30.051 1.00 85.06 149 ALA A CA 1
ATOM 1122 C C . ALA A 1 149 ? -13.974 3.632 30.492 1.00 85.06 149 ALA A C 1
ATOM 1124 O O . ALA A 1 149 ? -14.936 3.295 31.185 1.00 85.06 149 ALA A O 1
ATOM 1125 N N . GLN A 1 150 ? -12.987 2.788 30.185 1.00 87.25 150 GLN A N 1
ATOM 1126 C CA . GLN A 1 150 ? -12.938 1.402 30.639 1.00 87.25 150 GLN A CA 1
ATOM 1127 C C . GLN A 1 150 ? -12.820 1.300 32.169 1.00 87.25 150 GLN A C 1
ATOM 1129 O O . GLN A 1 150 ? -13.529 0.506 32.792 1.00 87.25 150 GLN A O 1
ATOM 1134 N N . LEU A 1 151 ? -11.988 2.139 32.799 1.00 90.06 151 LEU A N 1
ATOM 1135 C CA . LEU A 1 151 ? -11.900 2.222 34.261 1.00 90.06 151 LEU A CA 1
ATOM 1136 C C . LEU A 1 151 ? -13.222 2.687 34.888 1.00 90.06 151 LEU A C 1
ATOM 1138 O O . LEU A 1 151 ? -13.653 2.123 35.895 1.00 90.06 151 LEU A O 1
ATOM 1142 N N . ALA A 1 152 ? -13.895 3.673 34.290 1.00 89.69 152 ALA A N 1
ATOM 1143 C CA . ALA A 1 152 ? -15.200 4.131 34.760 1.00 89.69 152 ALA A CA 1
ATOM 1144 C C . ALA A 1 152 ? -16.260 3.017 34.683 1.00 89.69 152 ALA A C 1
ATOM 1146 O O . ALA A 1 152 ? -16.994 2.801 35.649 1.00 89.69 152 ALA A O 1
ATOM 1147 N N . LEU A 1 153 ? -16.298 2.258 33.583 1.00 88.94 153 LEU A N 1
ATOM 1148 C CA . LEU A 1 153 ? -17.184 1.101 33.433 1.00 88.94 153 LEU A CA 1
ATOM 1149 C C . LEU A 1 153 ? -16.884 0.036 34.493 1.00 88.94 153 LEU A C 1
ATOM 1151 O O . LEU A 1 153 ? -17.804 -0.433 35.166 1.00 88.94 153 LEU A O 1
ATOM 1155 N N . ALA A 1 154 ? -15.609 -0.307 34.698 1.00 90.62 154 ALA A N 1
ATOM 1156 C CA . ALA A 1 154 ? -15.202 -1.280 35.708 1.00 90.62 154 ALA A CA 1
ATOM 1157 C C . ALA A 1 154 ? -15.652 -0.859 37.119 1.00 90.62 154 ALA A C 1
ATOM 1159 O O . ALA A 1 154 ? -16.188 -1.677 37.869 1.00 90.62 154 ALA A O 1
ATOM 1160 N N . LEU A 1 155 ? -15.518 0.427 37.462 1.00 93.56 155 LEU A N 1
ATOM 1161 C CA . LEU A 1 155 ? -16.004 0.967 38.733 1.00 93.56 155 LEU A CA 1
ATOM 1162 C C . LEU A 1 155 ? -17.529 0.874 38.866 1.00 93.56 155 LEU A C 1
ATOM 1164 O O . LEU A 1 155 ? -18.015 0.502 39.934 1.00 93.56 155 LEU A O 1
ATOM 1168 N N . ILE A 1 156 ? -18.287 1.157 37.803 1.00 92.50 156 ILE A N 1
ATOM 1169 C CA . ILE A 1 156 ? -19.753 1.029 37.801 1.00 92.50 156 ILE A CA 1
ATOM 1170 C C . ILE A 1 156 ? -20.173 -0.433 38.014 1.00 92.50 156 ILE A C 1
ATOM 1172 O O . ILE A 1 156 ? -21.064 -0.703 38.821 1.00 92.50 156 ILE A O 1
ATOM 1176 N N . VAL A 1 157 ? -19.510 -1.387 37.354 1.00 92.88 157 VAL A N 1
ATOM 1177 C CA . VAL A 1 157 ? -19.782 -2.826 37.520 1.00 92.88 157 VAL A CA 1
ATOM 1178 C C . VAL A 1 157 ? -19.474 -3.283 38.947 1.00 92.88 157 VAL A C 1
ATOM 1180 O O . VAL A 1 157 ? -20.295 -3.962 39.564 1.00 92.88 157 VAL A O 1
ATOM 1183 N N . ILE A 1 158 ? -18.341 -2.861 39.516 1.00 94.25 158 ILE A N 1
ATOM 1184 C CA . ILE A 1 158 ? -17.990 -3.156 40.913 1.00 94.25 158 ILE A CA 1
ATOM 1185 C C . ILE A 1 158 ? -19.024 -2.542 41.865 1.00 94.25 158 ILE A C 1
ATOM 1187 O O . ILE A 1 158 ? -19.487 -3.214 42.786 1.00 94.25 158 ILE A O 1
ATOM 1191 N N . MET A 1 159 ? -19.438 -1.293 41.635 1.00 93.62 159 MET A N 1
ATOM 1192 C CA . MET A 1 159 ? -20.459 -0.632 42.449 1.00 93.62 159 MET A CA 1
ATOM 1193 C C . MET A 1 159 ? -21.797 -1.384 42.393 1.00 93.62 159 MET A C 1
ATOM 1195 O O . MET A 1 159 ? -22.420 -1.595 43.434 1.00 93.62 159 MET A O 1
ATOM 1199 N N . LEU A 1 160 ? -22.223 -1.838 41.210 1.00 93.62 160 LEU A N 1
ATOM 1200 C CA . LEU A 1 160 ? -23.435 -2.643 41.038 1.00 93.62 160 LEU A CA 1
ATOM 1201 C C . LEU A 1 160 ? -23.339 -3.984 41.772 1.00 93.62 160 LEU A C 1
ATOM 1203 O O . LEU A 1 160 ? -24.278 -4.354 42.475 1.00 93.62 160 LEU A O 1
ATOM 1207 N N . LEU A 1 161 ? -22.202 -4.679 41.687 1.00 92.81 161 LEU A N 1
ATOM 1208 C CA . LEU A 1 161 ? -21.972 -5.919 42.433 1.00 92.81 161 LEU A CA 1
ATOM 1209 C C . LEU A 1 161 ? -22.014 -5.688 43.947 1.00 92.81 161 LEU A C 1
ATOM 1211 O O . LEU A 1 161 ? -22.636 -6.468 44.668 1.00 92.81 161 LEU A O 1
ATOM 1215 N N . VAL A 1 162 ? -21.434 -4.588 44.436 1.00 93.56 162 VAL A N 1
ATOM 1216 C CA . VAL A 1 162 ? -21.510 -4.199 45.852 1.00 93.56 162 VAL A CA 1
ATOM 1217 C C . VAL A 1 162 ? -22.948 -3.878 46.262 1.00 93.56 162 VAL A C 1
ATOM 1219 O O . VAL A 1 162 ? -23.375 -4.285 47.342 1.00 93.56 162 VAL A O 1
ATOM 1222 N N . LEU A 1 163 ? -23.725 -3.186 45.426 1.00 92.06 163 LEU A N 1
ATOM 1223 C CA . LEU A 1 163 ? -25.134 -2.884 45.700 1.00 92.06 163 LEU A CA 1
ATOM 1224 C C . LEU A 1 163 ? -26.002 -4.150 45.721 1.00 92.06 163 LEU A C 1
ATOM 1226 O O . LEU A 1 163 ? -26.842 -4.293 46.610 1.00 92.06 163 LEU A O 1
ATOM 1230 N N . VAL A 1 164 ? -25.788 -5.088 44.795 1.00 89.81 164 VAL A N 1
ATOM 1231 C CA . VAL A 1 164 ? -26.489 -6.383 44.765 1.00 89.81 164 VAL A CA 1
ATOM 1232 C C . VAL A 1 164 ? -26.081 -7.250 45.958 1.00 89.81 164 VAL A C 1
ATOM 1234 O O . VAL A 1 164 ? -26.948 -7.825 46.618 1.00 89.81 164 VAL A O 1
ATOM 1237 N N . GLY A 1 165 ? -24.790 -7.288 46.294 1.00 84.81 165 GLY A N 1
ATOM 1238 C CA . GLY A 1 165 ? -24.277 -7.974 47.480 1.00 84.81 165 GLY A CA 1
ATOM 1239 C C . GLY A 1 165 ? -24.857 -7.402 48.775 1.00 84.81 165 GLY A C 1
ATOM 1240 O O . GLY A 1 165 ? -25.312 -8.157 49.630 1.00 84.81 165 GLY A O 1
ATOM 1241 N N . ARG A 1 166 ? -24.945 -6.070 48.886 1.00 81.81 166 ARG A N 1
ATOM 1242 C CA . ARG A 1 166 ? -25.598 -5.381 50.012 1.00 81.81 166 ARG A CA 1
ATOM 1243 C C . ARG A 1 166 ? -27.100 -5.639 50.080 1.00 81.81 166 ARG A C 1
ATOM 1245 O O . ARG A 1 166 ? -27.636 -5.794 51.171 1.00 81.81 166 ARG A O 1
ATOM 1252 N N . ARG A 1 167 ? -27.801 -5.696 48.943 1.00 77.19 167 ARG A N 1
ATOM 1253 C CA . ARG A 1 167 ? -29.228 -6.060 48.920 1.00 77.19 167 ARG A CA 1
ATOM 1254 C C . ARG A 1 167 ? -29.450 -7.492 49.400 1.00 77.19 167 ARG A C 1
ATOM 1256 O O . ARG A 1 167 ? -30.367 -7.715 50.183 1.00 77.19 167 ARG A O 1
ATOM 1263 N N . ARG A 1 168 ? -28.605 -8.441 48.982 1.00 71.31 168 ARG A N 1
ATOM 1264 C CA . ARG A 1 168 ? -28.682 -9.839 49.435 1.00 71.31 168 ARG A CA 1
ATOM 1265 C C . ARG A 1 168 ? -28.375 -9.985 50.925 1.00 71.31 168 ARG A C 1
ATOM 1267 O O . ARG A 1 168 ? -29.154 -10.623 51.621 1.00 71.31 168 ARG A O 1
ATOM 1274 N N . SER A 1 169 ? -27.323 -9.341 51.431 1.00 64.31 169 SER A N 1
ATOM 1275 C CA . SER A 1 169 ? -26.984 -9.422 52.858 1.00 64.31 169 SER A CA 1
ATOM 1276 C C . SER A 1 169 ? -28.012 -8.732 53.760 1.00 64.31 169 SER A C 1
ATOM 1278 O O . SER A 1 169 ? -28.302 -9.226 54.846 1.00 64.31 169 SER A O 1
ATOM 1280 N N . ASN A 1 170 ? -28.618 -7.625 53.316 1.00 63.09 170 ASN A N 1
ATOM 1281 C CA . ASN A 1 170 ? -29.721 -6.999 54.047 1.00 63.09 170 ASN A CA 1
ATOM 1282 C C . ASN A 1 170 ? -30.981 -7.881 54.049 1.00 63.09 170 ASN A C 1
ATOM 1284 O O . ASN A 1 170 ? -31.661 -7.942 55.067 1.00 63.09 170 ASN A O 1
ATOM 1288 N N . ALA A 1 171 ? -31.273 -8.598 52.959 1.00 62.34 171 ALA A N 1
ATOM 1289 C CA . ALA A 1 171 ? -32.386 -9.550 52.911 1.00 62.34 171 ALA A CA 1
ATOM 1290 C C . ALA A 1 171 ? -32.164 -10.775 53.820 1.00 62.34 171 ALA A C 1
ATOM 1292 O O . ALA A 1 171 ? -33.115 -11.293 54.398 1.00 62.34 171 ALA A O 1
ATOM 1293 N N . GLU A 1 172 ? -30.915 -11.217 53.976 1.00 58.84 172 GLU A N 1
ATOM 1294 C CA . GLU A 1 172 ? -30.538 -12.292 54.899 1.00 58.84 172 GLU A CA 1
ATOM 1295 C C . GLU A 1 172 ? -30.616 -11.829 56.363 1.00 58.84 172 GLU A C 1
ATOM 1297 O O . GLU A 1 172 ? -31.187 -12.526 57.197 1.00 58.84 172 GLU A O 1
ATOM 1302 N N . LYS A 1 173 ? -30.171 -10.595 56.659 1.00 56.28 173 LYS A N 1
ATOM 1303 C CA . LYS A 1 173 ? -30.321 -9.984 57.989 1.00 56.28 173 LYS A CA 1
ATOM 1304 C C . LYS A 1 173 ? -31.780 -9.840 58.410 1.00 56.28 173 LYS A C 1
ATOM 1306 O O . LYS A 1 173 ? -32.105 -10.168 59.541 1.00 56.28 173 LYS A O 1
ATOM 1311 N N . VAL A 1 174 ? -32.670 -9.367 57.534 1.00 56.84 174 VAL A N 1
ATOM 1312 C CA . VAL A 1 174 ? -34.097 -9.196 57.880 1.00 56.84 174 VAL A CA 1
ATOM 1313 C C . VAL A 1 174 ? -34.744 -10.525 58.293 1.00 56.84 174 VAL A C 1
ATOM 1315 O O . VAL A 1 174 ? -35.532 -10.531 59.231 1.00 56.84 174 VAL A O 1
ATOM 1318 N N . LYS A 1 175 ? -34.331 -11.657 57.704 1.00 55.12 175 LYS A N 1
ATOM 1319 C CA . LYS A 1 175 ? -34.798 -12.986 58.135 1.00 55.12 175 LYS A CA 1
ATOM 1320 C C . LYS A 1 175 ? -34.257 -13.415 59.502 1.00 55.12 175 LYS A C 1
ATOM 1322 O O . LYS A 1 175 ? -34.964 -14.102 60.225 1.00 55.12 175 LYS A O 1
ATOM 1327 N N . THR A 1 176 ? -33.041 -13.010 59.874 1.00 53.44 176 THR A N 1
ATOM 1328 C CA . THR A 1 176 ? -32.475 -13.341 61.195 1.00 53.44 176 THR A CA 1
ATOM 1329 C C . THR A 1 176 ? -33.124 -12.555 62.341 1.00 53.44 176 THR A C 1
ATOM 1331 O O . THR A 1 176 ? -33.305 -13.111 63.416 1.00 53.44 176 THR A O 1
ATOM 1334 N N . TRP A 1 177 ? -33.557 -11.304 62.118 1.00 51.88 177 TRP A N 1
ATOM 1335 C CA . TRP A 1 177 ? -34.231 -10.511 63.166 1.00 51.88 177 TRP A CA 1
ATOM 1336 C C . TRP A 1 177 ? -35.660 -10.999 63.467 1.00 51.88 177 TRP A C 1
ATOM 1338 O O . TRP A 1 177 ? -36.074 -10.957 64.620 1.00 51.88 177 TRP A O 1
ATOM 1348 N N . GLU A 1 178 ? -36.393 -11.509 62.469 1.00 51.53 178 GLU A N 1
ATOM 1349 C CA . GLU A 1 178 ? -37.722 -12.119 62.679 1.00 51.53 178 GLU A CA 1
ATOM 1350 C C . GLU A 1 178 ? -37.658 -13.451 63.447 1.00 51.53 178 GLU A C 1
ATOM 1352 O O . GLU A 1 178 ? -38.642 -13.847 64.068 1.00 51.53 178 GLU A O 1
ATOM 1357 N N . GLN A 1 179 ? -36.512 -14.139 63.426 1.00 50.16 179 GLN A N 1
ATOM 1358 C CA . GLN A 1 179 ? -36.328 -15.419 64.111 1.00 50.16 179 GLN A CA 1
ATOM 1359 C C . GLN A 1 179 ? -35.863 -15.235 65.569 1.00 50.16 179 GLN A C 1
ATOM 1361 O O . GLN A 1 179 ? -36.348 -15.938 66.452 1.00 50.16 179 GLN A O 1
ATOM 1366 N N . ASP A 1 180 ? -35.028 -14.227 65.849 1.00 52.12 180 ASP A N 1
ATOM 1367 C CA . ASP A 1 180 ? -34.516 -13.958 67.204 1.00 52.12 180 ASP A CA 1
ATOM 1368 C C . ASP A 1 180 ? -35.557 -13.310 68.151 1.00 52.12 180 ASP A C 1
ATOM 1370 O O . ASP A 1 180 ? -35.533 -13.569 69.359 1.00 52.12 180 ASP A O 1
ATOM 1374 N N . GLU A 1 181 ? -36.506 -12.501 67.654 1.00 51.78 181 GLU A N 1
ATOM 1375 C CA . GLU A 1 181 ? -37.590 -11.940 68.494 1.00 51.78 181 GLU A CA 1
ATOM 1376 C C . GLU A 1 181 ? -38.670 -12.974 68.856 1.00 51.78 181 GLU A C 1
ATOM 1378 O O . GLU A 1 181 ? -39.310 -12.859 69.903 1.00 51.78 181 GLU A O 1
ATOM 1383 N N . LEU A 1 182 ? -38.863 -14.007 68.029 1.00 49.00 182 LEU A N 1
ATOM 1384 C CA . LEU A 1 182 ? -39.837 -15.070 68.297 1.00 49.00 182 LEU A CA 1
ATOM 1385 C C . LEU A 1 182 ? -39.280 -16.154 69.233 1.00 49.00 182 LEU A C 1
ATOM 1387 O O . LEU A 1 182 ? -40.026 -16.655 70.076 1.00 49.00 182 LEU A O 1
ATOM 1391 N N . ASP A 1 183 ? -37.983 -16.465 69.144 1.00 47.81 183 ASP A N 1
ATOM 1392 C CA . ASP A 1 183 ? -37.329 -17.437 70.033 1.00 47.81 183 ASP A CA 1
ATOM 1393 C C . ASP A 1 183 ? -37.105 -16.869 71.448 1.00 47.81 183 ASP A C 1
ATOM 1395 O O . ASP A 1 183 ? -37.309 -17.563 72.445 1.00 47.81 183 ASP A O 1
ATOM 1399 N N . SER A 1 184 ? -36.792 -15.574 71.577 1.00 54.72 184 SER A N 1
ATOM 1400 C CA . SER A 1 184 ? -36.585 -14.937 72.891 1.00 54.72 184 SER A CA 1
ATOM 1401 C C . SER A 1 184 ? -37.876 -14.710 73.695 1.00 54.72 184 SER A C 1
ATOM 1403 O O . SER A 1 184 ? -37.820 -14.569 74.919 1.00 54.72 184 SER A O 1
ATOM 1405 N N . ALA A 1 185 ? -39.044 -14.740 73.046 1.00 51.25 185 ALA A N 1
ATOM 1406 C CA . ALA A 1 185 ? -40.349 -14.683 73.708 1.00 51.25 185 ALA A CA 1
ATOM 1407 C C . ALA A 1 185 ? -40.839 -16.054 74.219 1.00 51.25 185 ALA A C 1
ATOM 1409 O O . ALA A 1 185 ? -41.724 -16.099 75.076 1.00 51.25 185 ALA A O 1
ATOM 1410 N N . PHE A 1 186 ? -40.268 -17.163 73.734 1.00 46.81 186 PHE A N 1
ATOM 1411 C CA . PHE A 1 186 ? -40.680 -18.523 74.107 1.00 46.81 186 PHE A CA 1
ATOM 1412 C C . PHE A 1 186 ? -39.809 -19.157 75.207 1.00 46.81 186 PHE A C 1
ATOM 1414 O O . PHE A 1 186 ? -40.231 -20.122 75.839 1.00 46.81 186 PHE A O 1
ATOM 1421 N N . ASP A 1 187 ? -38.636 -18.585 75.497 1.00 48.78 187 ASP A N 1
ATOM 1422 C CA . ASP A 1 187 ? -37.696 -19.101 76.507 1.00 48.78 187 ASP A CA 1
ATOM 1423 C C . ASP A 1 187 ? -37.994 -18.642 77.954 1.00 48.78 187 ASP A C 1
ATOM 1425 O O . ASP A 1 187 ? -37.304 -19.048 78.893 1.00 48.78 187 ASP A O 1
ATOM 1429 N N . SER A 1 188 ? -39.023 -17.807 78.175 1.00 49.91 188 SER A N 1
ATOM 1430 C CA . SER A 1 188 ? -39.335 -17.266 79.514 1.00 49.91 188 SER A CA 1
ATOM 1431 C C . SER A 1 188 ? -40.357 -18.063 80.332 1.00 49.91 188 SER A C 1
ATOM 1433 O O . SER A 1 188 ? -40.484 -17.818 81.529 1.00 49.91 188 SER A O 1
ATOM 1435 N N . ASP A 1 189 ? -41.010 -19.070 79.749 1.00 45.50 189 ASP A N 1
ATOM 1436 C CA . ASP A 1 189 ? -41.949 -19.931 80.468 1.00 45.50 189 ASP A CA 1
ATOM 1437 C C . ASP A 1 189 ? -41.855 -21.377 79.975 1.00 45.50 189 ASP A C 1
ATOM 1439 O O . ASP A 1 189 ? -42.093 -21.676 78.810 1.00 45.50 189 ASP A O 1
ATOM 1443 N N . GLY A 1 190 ? -41.586 -22.310 80.892 1.00 40.22 190 GLY A N 1
ATOM 1444 C CA . GLY A 1 190 ? -41.850 -23.728 80.634 1.00 40.22 190 GLY A CA 1
ATOM 1445 C C . GLY A 1 190 ? -40.632 -24.638 80.651 1.00 40.22 190 GLY A C 1
ATOM 1446 O O . GLY A 1 190 ? -40.265 -25.277 79.672 1.00 40.22 190 GLY A O 1
ATOM 1447 N N . LYS A 1 191 ? -40.088 -24.818 81.848 1.00 47.19 191 LYS A N 1
ATOM 1448 C CA . LYS A 1 191 ? -39.308 -25.990 82.238 1.00 47.19 191 LYS A CA 1
ATOM 1449 C C . LYS A 1 191 ? -40.163 -27.267 82.088 1.00 47.19 191 LYS A C 1
ATOM 1451 O O . LYS A 1 191 ? -40.746 -27.698 83.077 1.00 47.19 191 LYS A O 1
ATOM 1456 N N . LEU A 1 192 ? -40.256 -27.879 80.899 1.00 42.94 192 LEU A N 1
ATOM 1457 C CA . LEU A 1 192 ? -40.697 -29.278 80.752 1.00 42.94 192 LEU A CA 1
ATOM 1458 C C . LEU A 1 192 ? -40.340 -29.904 79.381 1.00 42.94 192 LEU A C 1
ATOM 1460 O O . LEU A 1 192 ? -40.974 -29.644 78.369 1.00 42.94 192 LEU A O 1
ATOM 1464 N N . ASN A 1 193 ? -39.370 -30.821 79.412 1.00 47.12 193 ASN A N 1
ATOM 1465 C CA . ASN A 1 193 ? -39.259 -32.042 78.600 1.00 47.12 193 ASN A CA 1
ATOM 1466 C C . ASN A 1 193 ? -39.413 -31.943 77.064 1.00 47.12 193 ASN A C 1
ATOM 1468 O O . ASN A 1 193 ? -40.473 -32.241 76.518 1.00 47.12 193 ASN A O 1
ATOM 1472 N N . SER A 1 194 ? -38.301 -31.745 76.350 1.00 38.72 194 SER A N 1
ATOM 1473 C CA . SER A 1 194 ? -38.180 -32.079 74.916 1.00 38.72 194 SER A CA 1
ATOM 1474 C C . SER A 1 194 ? -36.911 -32.884 74.583 1.00 38.72 194 SER A C 1
ATOM 1476 O O . SER A 1 194 ? -36.415 -32.874 73.462 1.00 38.72 194 SER A O 1
ATOM 1478 N N . GLU A 1 195 ? -36.417 -33.672 75.541 1.00 42.38 195 GLU A N 1
ATOM 1479 C CA . GLU A 1 195 ? -35.303 -34.623 75.361 1.00 42.38 195 GLU A CA 1
ATOM 1480 C C . GLU A 1 195 ? -35.722 -35.962 74.712 1.00 42.38 195 GLU A C 1
ATOM 1482 O O . GLU A 1 195 ? -34.976 -36.936 74.732 1.00 42.38 195 GLU A O 1
ATOM 1487 N N . THR A 1 196 ? -36.915 -36.087 74.121 1.00 46.59 196 THR A N 1
ATOM 1488 C CA . THR A 1 196 ? -37.347 -37.384 73.566 1.00 46.59 196 THR A CA 1
ATOM 1489 C C . THR A 1 196 ? -38.151 -37.226 72.284 1.00 46.59 196 THR A C 1
ATOM 1491 O O . THR A 1 196 ? -39.376 -37.281 72.308 1.00 46.59 196 THR A O 1
ATOM 1494 N N . ARG A 1 197 ? -37.445 -37.025 71.162 1.00 44.44 197 ARG A N 1
ATOM 1495 C CA . ARG A 1 197 ? -37.757 -37.533 69.801 1.00 44.44 197 ARG A CA 1
ATOM 1496 C C . ARG A 1 197 ? -36.861 -36.835 68.767 1.00 44.44 197 ARG A C 1
ATOM 1498 O O . ARG A 1 197 ? -37.306 -36.000 67.990 1.00 44.44 197 ARG A O 1
ATOM 1505 N N . LYS A 1 198 ? -35.584 -37.214 68.724 1.00 39.41 198 LYS A N 1
ATOM 1506 C CA . LYS A 1 198 ? -34.790 -37.140 67.489 1.00 39.41 198 LYS A CA 1
ATOM 1507 C C . LYS A 1 198 ? -34.498 -38.586 67.077 1.00 39.41 198 LYS A C 1
ATOM 1509 O O . LYS A 1 198 ? -34.015 -39.334 67.928 1.00 39.41 198 LYS A O 1
ATOM 1514 N N . PRO A 1 199 ? -34.839 -39.032 65.854 1.00 38.47 199 PRO A N 1
ATOM 1515 C CA . PRO A 1 199 ? -34.458 -40.365 65.405 1.00 38.47 199 PRO A CA 1
ATOM 1516 C C . PRO A 1 199 ? -32.928 -40.455 65.375 1.00 38.47 199 PRO A C 1
ATOM 1518 O O . PRO A 1 199 ? -32.250 -39.599 64.807 1.00 38.47 199 PRO A O 1
ATOM 1521 N N . ALA A 1 200 ? -32.392 -41.460 66.062 1.00 47.88 200 ALA A N 1
ATOM 1522 C CA . ALA A 1 200 ? -30.965 -41.715 66.127 1.00 47.88 200 ALA A CA 1
ATOM 1523 C C . ALA A 1 200 ? -30.512 -42.427 64.844 1.00 47.88 200 ALA A C 1
ATOM 1525 O O . ALA A 1 200 ? -30.982 -43.522 64.548 1.00 47.88 200 ALA A O 1
ATOM 1526 N N . ALA A 1 201 ? -29.558 -41.795 64.160 1.00 55.25 201 ALA A N 1
ATOM 1527 C CA . ALA A 1 201 ? -28.792 -42.270 63.008 1.00 55.25 201 ALA A CA 1
ATOM 1528 C C . ALA A 1 201 ? -29.524 -42.358 61.643 1.00 55.25 201 ALA A C 1
ATOM 1530 O O . ALA A 1 201 ? -30.692 -42.741 61.569 1.00 55.25 201 ALA A O 1
ATOM 1531 N N . PRO A 1 202 ? -28.826 -42.009 60.539 1.00 51.81 202 PRO A N 1
ATOM 1532 C CA . PRO A 1 202 ? -29.314 -42.257 59.186 1.00 51.81 202 PRO A CA 1
ATOM 1533 C C . PRO A 1 202 ? -29.400 -43.770 58.909 1.00 51.81 202 PRO A C 1
ATOM 1535 O O . PRO A 1 202 ? -28.622 -44.543 59.480 1.00 51.81 202 PRO A O 1
ATOM 1538 N N . PRO A 1 203 ? -30.322 -44.213 58.033 1.00 52.91 203 PRO A N 1
ATOM 1539 C CA . PRO A 1 203 ? -30.434 -45.616 57.662 1.00 52.91 203 PRO A CA 1
ATOM 1540 C C . PRO A 1 203 ? -29.126 -46.111 57.013 1.00 52.91 203 PRO A C 1
ATOM 1542 O O . PRO A 1 203 ? -28.459 -45.357 56.302 1.00 52.91 203 PRO A O 1
ATOM 1545 N N . PRO A 1 204 ? -28.729 -47.366 57.265 1.00 58.75 204 PRO A N 1
ATOM 1546 C CA . PRO A 1 204 ? -27.462 -47.918 56.790 1.00 58.75 204 PRO A CA 1
ATOM 1547 C C . PRO A 1 204 ? -27.382 -47.972 55.252 1.00 58.75 204 PRO A C 1
ATOM 1549 O O . PRO A 1 204 ? -28.349 -48.317 54.582 1.00 58.75 204 PRO A O 1
ATOM 1552 N N . GLY A 1 205 ? -26.208 -47.648 54.694 1.00 52.34 205 GLY A N 1
ATOM 1553 C CA . GLY A 1 205 ? -25.986 -47.320 53.272 1.00 52.34 205 GLY A CA 1
ATOM 1554 C C . GLY A 1 205 ? -26.347 -48.373 52.212 1.00 52.34 205 GLY A C 1
ATOM 1555 O O . GLY A 1 205 ? -26.339 -48.053 51.030 1.00 52.34 205 GLY A O 1
ATOM 1556 N N . PHE A 1 206 ? -26.743 -49.588 52.595 1.00 55.25 206 PHE A N 1
ATOM 1557 C CA . PHE A 1 206 ? -27.162 -50.633 51.653 1.00 55.25 206 PHE A CA 1
ATOM 1558 C C . PHE A 1 206 ? -28.514 -50.360 50.966 1.00 55.25 206 PHE A C 1
ATOM 1560 O O . PHE A 1 206 ? -28.828 -51.005 49.970 1.00 55.25 206 PHE A O 1
ATOM 1567 N N . VAL A 1 207 ? -29.310 -49.394 51.448 1.00 53.50 207 VAL A N 1
ATOM 1568 C CA . VAL A 1 207 ? -30.526 -48.938 50.739 1.00 53.50 207 VAL A CA 1
ATOM 1569 C C . VAL A 1 207 ? -30.224 -48.112 49.484 1.00 53.50 207 VAL A C 1
ATOM 1571 O O . VAL A 1 207 ? -31.053 -48.075 48.579 1.00 53.50 207 VAL A O 1
ATOM 1574 N N . PHE A 1 208 ? -29.050 -47.479 49.391 1.00 46.09 208 PHE A N 1
ATOM 1575 C CA . PHE A 1 208 ? -28.662 -46.697 48.209 1.00 46.09 208 PHE A CA 1
ATOM 1576 C C . PHE A 1 208 ? -28.062 -47.565 47.094 1.00 46.09 208 PHE A C 1
ATOM 1578 O O . PHE A 1 208 ? -28.270 -47.271 45.918 1.00 46.09 208 PHE A O 1
ATOM 1585 N N . ASP A 1 209 ? -27.401 -48.673 47.443 1.00 47.00 209 ASP A N 1
ATOM 1586 C CA . ASP A 1 209 ? -26.823 -49.600 46.460 1.00 47.00 209 ASP A CA 1
ATOM 1587 C C . ASP A 1 209 ? -27.893 -50.323 45.623 1.00 47.00 209 ASP A C 1
ATOM 1589 O O . ASP A 1 209 ? -27.652 -50.667 44.466 1.00 47.00 209 ASP A O 1
ATOM 1593 N N . GLN A 1 210 ? -29.108 -50.492 46.159 1.00 49.12 210 GLN A N 1
ATOM 1594 C CA . GLN A 1 210 ? -30.214 -51.125 45.433 1.00 49.12 210 GLN A CA 1
ATOM 1595 C C . GLN A 1 210 ? -30.805 -50.228 44.329 1.00 49.12 210 GLN A C 1
ATOM 1597 O O . GLN A 1 210 ? -31.338 -50.743 43.347 1.00 49.12 210 GLN A O 1
ATOM 1602 N N . ALA A 1 211 ? -30.673 -48.900 44.439 1.00 48.53 211 ALA A N 1
ATOM 1603 C CA . ALA A 1 211 ? -31.160 -47.952 43.432 1.00 48.53 211 ALA A CA 1
ATOM 1604 C C . ALA A 1 211 ? -30.205 -47.789 42.232 1.00 48.53 211 ALA A C 1
ATOM 1606 O O . ALA A 1 211 ? -30.618 -47.300 41.185 1.00 48.53 211 ALA A O 1
ATOM 1607 N N . LEU A 1 212 ? -28.945 -48.220 42.364 1.00 48.06 212 LEU A N 1
ATOM 1608 C CA . LEU A 1 212 ? -27.918 -48.123 41.316 1.00 48.06 212 LEU A CA 1
ATOM 1609 C C . LEU A 1 212 ? -27.733 -49.420 40.505 1.00 48.06 212 LEU A C 1
ATOM 1611 O O . LEU A 1 212 ? -26.975 -49.427 39.539 1.00 48.06 212 LEU A O 1
ATOM 1615 N N . GLN A 1 213 ? -28.414 -50.513 40.872 1.00 51.72 213 GLN A N 1
ATOM 1616 C CA . GLN A 1 213 ? -28.288 -51.827 40.214 1.00 51.72 213 GLN A CA 1
ATOM 1617 C C . GLN A 1 213 ? -29.450 -52.189 39.276 1.00 51.72 213 GLN A C 1
ATOM 1619 O O . GLN A 1 213 ? -29.464 -53.284 38.715 1.00 51.72 213 GLN A O 1
ATOM 1624 N N . LEU A 1 214 ? -30.408 -51.285 39.061 1.00 46.56 214 LEU A N 1
ATOM 1625 C CA . LEU A 1 214 ? -31.457 -51.471 38.059 1.00 46.56 214 LEU A CA 1
ATOM 1626 C C . LEU A 1 214 ? -31.029 -50.796 36.744 1.00 46.56 214 LEU A C 1
ATOM 1628 O O . LEU A 1 214 ? -30.927 -49.568 36.714 1.00 46.56 214 LEU A O 1
ATOM 1632 N N . PRO A 1 215 ? -30.776 -51.543 35.650 1.00 47.16 215 PRO A N 1
ATOM 1633 C CA . PRO A 1 215 ? -30.700 -50.924 34.331 1.00 47.16 215 PRO A CA 1
ATOM 1634 C C . PRO A 1 215 ? -32.058 -50.272 34.016 1.00 47.16 215 PRO A C 1
ATOM 1636 O O . PRO A 1 215 ? -33.087 -50.791 34.464 1.00 47.16 215 PRO A O 1
ATOM 1639 N N . PRO A 1 216 ? -32.103 -49.156 33.263 1.00 47.31 216 PRO A N 1
ATOM 1640 C CA . PRO A 1 216 ? -33.371 -48.573 32.855 1.00 47.31 216 PRO A CA 1
ATOM 1641 C C . PRO A 1 216 ? -34.117 -49.619 32.028 1.00 47.31 216 PRO A C 1
ATOM 1643 O O . PRO A 1 216 ? -33.689 -49.998 30.937 1.00 47.31 216 PRO A O 1
ATOM 1646 N N . ASN A 1 217 ? -35.204 -50.139 32.596 1.00 40.44 217 ASN A N 1
ATOM 1647 C CA . ASN A 1 217 ? -36.112 -51.008 31.876 1.00 40.44 217 ASN A CA 1
ATOM 1648 C C . ASN A 1 217 ? -36.696 -50.183 30.728 1.00 40.44 217 ASN A C 1
ATOM 1650 O O . ASN A 1 217 ? -37.282 -49.126 30.953 1.00 40.44 217 ASN A O 1
ATOM 1654 N N . ALA A 1 218 ? -36.492 -50.661 29.506 1.00 48.41 218 ALA A N 1
ATOM 1655 C CA . ALA A 1 218 ? -37.129 -50.133 28.317 1.00 48.41 218 ALA A CA 1
ATOM 1656 C C . ALA A 1 218 ? -38.653 -50.330 28.421 1.00 48.41 218 ALA A C 1
ATOM 1658 O O . ALA A 1 218 ? -39.133 -51.459 28.3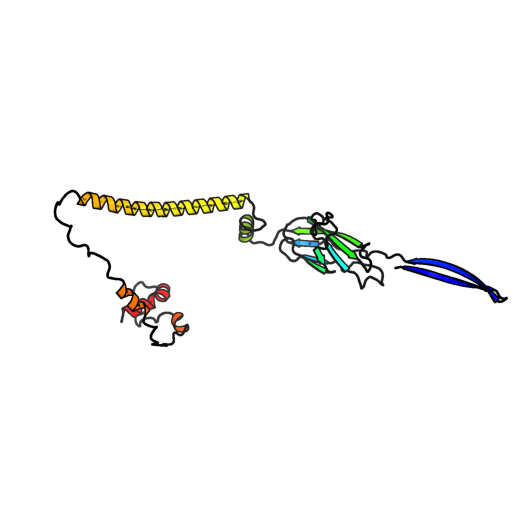47 1.00 48.41 218 ALA A O 1
ATOM 1659 N N . ALA A 1 219 ? -39.375 -49.231 28.626 1.00 40.19 219 ALA A N 1
ATOM 1660 C CA . ALA A 1 219 ? -40.811 -49.025 28.410 1.00 40.19 219 ALA A CA 1
ATOM 1661 C C . ALA A 1 219 ? -41.036 -47.506 28.553 1.00 40.19 219 ALA A C 1
ATOM 1663 O O . ALA A 1 219 ? -40.592 -46.934 29.542 1.00 40.19 219 ALA A O 1
ATOM 1664 N N . ASP A 1 220 ? -41.607 -46.733 27.645 1.00 41.44 220 ASP A N 1
ATOM 1665 C CA . ASP A 1 220 ? -42.244 -46.968 26.361 1.00 41.44 220 ASP A CA 1
ATOM 1666 C C . ASP A 1 220 ? -41.724 -45.889 25.406 1.00 41.44 220 ASP A C 1
ATOM 1668 O O . ASP A 1 220 ? -41.545 -44.727 25.780 1.00 41.44 220 ASP A O 1
ATOM 1672 N N . SER A 1 221 ? -41.464 -46.275 24.164 1.00 45.12 221 SER A N 1
ATOM 1673 C CA . SER A 1 221 ? -41.334 -45.340 23.056 1.00 45.12 221 SER A CA 1
ATOM 1674 C C . SER A 1 221 ? -42.728 -44.834 22.687 1.00 45.12 221 SER A C 1
ATOM 1676 O O . SER A 1 221 ? -43.298 -45.295 21.700 1.00 45.12 221 SER A O 1
ATOM 1678 N N . ASP A 1 222 ? -43.275 -43.924 23.489 1.00 43.53 222 ASP A N 1
ATOM 1679 C CA . ASP A 1 222 ? -44.358 -43.065 23.028 1.00 43.53 222 ASP A CA 1
ATOM 1680 C C . ASP A 1 222 ? -43.743 -41.814 22.396 1.00 43.53 222 ASP A C 1
ATOM 1682 O O . ASP A 1 222 ? -42.946 -41.080 22.984 1.00 43.53 222 ASP A O 1
ATOM 1686 N N . ASP A 1 223 ? -44.072 -41.683 21.121 1.00 43.31 223 ASP A N 1
ATOM 1687 C CA . ASP A 1 223 ? -43.671 -40.691 20.141 1.00 43.31 223 ASP A CA 1
ATOM 1688 C C . ASP A 1 223 ? -43.896 -39.258 20.654 1.00 43.31 223 ASP A C 1
ATOM 1690 O O . ASP A 1 223 ? -44.990 -38.703 20.564 1.00 43.31 223 ASP A O 1
ATOM 1694 N N . PHE A 1 224 ? -42.858 -38.636 21.219 1.00 41.50 224 PHE A N 1
ATOM 1695 C CA . PHE A 1 224 ? -42.869 -37.199 21.485 1.00 41.50 224 PHE A CA 1
ATOM 1696 C C . PHE A 1 224 ? -42.612 -36.457 20.174 1.00 41.50 224 PHE A C 1
ATOM 1698 O O . PHE A 1 224 ? -41.472 -36.135 19.832 1.00 41.50 224 PHE A O 1
ATOM 1705 N N . SER A 1 225 ? -43.686 -36.173 19.439 1.00 48.75 225 SER A N 1
ATOM 1706 C CA . SER A 1 225 ? -43.616 -35.282 18.289 1.00 48.75 225 SER A CA 1
ATOM 1707 C C . SER A 1 225 ? -43.380 -33.845 18.768 1.00 48.75 225 SER A C 1
ATOM 1709 O O . SER A 1 225 ? -44.105 -33.320 19.612 1.00 48.75 225 SER A O 1
ATOM 1711 N N . ILE A 1 226 ? -42.346 -33.194 18.231 1.00 45.22 226 ILE A N 1
ATOM 1712 C CA . ILE A 1 226 ? -41.953 -31.812 18.569 1.00 45.22 226 ILE A CA 1
ATOM 1713 C C . ILE A 1 226 ? -43.092 -30.813 18.271 1.00 45.22 226 ILE A C 1
ATOM 1715 O O . ILE A 1 226 ? -43.158 -29.756 18.899 1.00 45.22 226 ILE A O 1
ATOM 1719 N N . ASP A 1 227 ? -44.027 -31.171 17.385 1.00 47.03 227 ASP A N 1
ATOM 1720 C CA . ASP A 1 227 ? -45.226 -30.379 17.084 1.00 47.03 227 ASP A CA 1
ATOM 1721 C C . ASP A 1 227 ? -46.198 -30.257 18.275 1.00 47.03 227 ASP A C 1
ATOM 1723 O O . ASP A 1 227 ? -46.835 -29.215 18.428 1.00 47.03 227 ASP A O 1
ATOM 1727 N N . ASP A 1 228 ? -46.265 -31.244 19.179 1.00 51.44 228 ASP A N 1
ATOM 1728 C CA . ASP A 1 228 ? -47.153 -31.190 20.357 1.00 51.44 228 ASP A CA 1
ATOM 1729 C C . ASP A 1 228 ? -46.610 -30.279 21.472 1.00 51.44 228 ASP A C 1
ATOM 1731 O O . ASP A 1 228 ? -47.362 -29.797 22.320 1.00 51.44 228 ASP A O 1
ATOM 1735 N N . LEU A 1 229 ? -45.305 -29.983 21.458 1.00 51.78 229 LEU A N 1
ATOM 1736 C CA . LEU A 1 229 ? -44.682 -29.013 22.367 1.00 51.78 229 LEU A CA 1
ATOM 1737 C C . LEU A 1 229 ? -44.836 -27.562 21.880 1.00 51.78 229 LEU A C 1
ATOM 1739 O O . LEU A 1 229 ? -44.597 -26.631 22.651 1.00 51.78 229 LEU A O 1
ATOM 1743 N N . LEU A 1 230 ? -45.224 -27.366 20.615 1.00 51.41 230 LEU A N 1
ATOM 1744 C CA . LEU A 1 230 ? -45.415 -26.057 19.981 1.00 51.41 230 LEU A CA 1
ATOM 1745 C C . LEU A 1 230 ? -46.895 -25.683 19.793 1.00 51.41 230 LEU A C 1
ATOM 1747 O O . LEU A 1 230 ? -47.185 -24.554 19.389 1.00 51.41 230 LEU A O 1
ATOM 1751 N N . ALA A 1 231 ? -47.827 -26.591 20.095 1.00 56.94 231 ALA A N 1
ATOM 1752 C CA . ALA A 1 231 ? -49.259 -26.354 19.975 1.00 56.94 231 ALA A CA 1
ATOM 1753 C C . ALA A 1 231 ? -49.809 -25.528 21.156 1.00 56.94 231 ALA A C 1
ATOM 1755 O O . ALA A 1 231 ? -49.634 -25.871 22.331 1.00 56.94 231 ALA A O 1
ATOM 1756 N N . ASP A 1 232 ? -50.515 -24.438 20.837 1.00 60.22 232 ASP A N 1
ATOM 1757 C CA . ASP A 1 232 ? -51.258 -23.663 21.832 1.00 60.22 232 ASP A CA 1
ATOM 1758 C C . ASP A 1 232 ? -52.327 -24.564 22.501 1.00 60.22 232 ASP A C 1
ATOM 1760 O O . ASP A 1 232 ? -53.002 -25.335 21.810 1.00 60.22 232 ASP A O 1
ATOM 1764 N N . PRO A 1 233 ? -52.499 -24.504 23.836 1.00 67.44 233 PRO A N 1
ATOM 1765 C CA . PRO A 1 233 ? -53.441 -25.363 24.549 1.00 67.44 233 PRO A CA 1
ATOM 1766 C C . PRO A 1 233 ? -54.880 -25.165 24.052 1.00 67.44 233 PRO A C 1
ATOM 1768 O O . PRO A 1 233 ? -55.355 -24.034 23.911 1.00 67.44 233 PRO A O 1
ATOM 1771 N N . GLN A 1 234 ? -55.591 -26.270 23.805 1.00 72.12 234 GLN A N 1
ATOM 1772 C CA . GLN A 1 234 ? -56.958 -26.244 23.272 1.00 72.12 234 GLN A CA 1
ATOM 1773 C C . GLN A 1 234 ? -57.909 -25.502 24.216 1.00 72.12 234 GLN A C 1
ATOM 1775 O O . GLN A 1 234 ? -57.934 -25.764 25.417 1.00 72.12 234 GLN A O 1
ATOM 1780 N N . LEU A 1 235 ? -58.696 -24.575 23.669 1.00 70.00 235 LEU A N 1
ATOM 1781 C CA . LEU A 1 235 ? -59.647 -23.775 24.439 1.00 70.00 235 LEU A CA 1
ATOM 1782 C C . LEU A 1 235 ? -60.831 -24.635 24.930 1.00 70.00 235 LEU A C 1
ATOM 1784 O O . LEU A 1 235 ? -61.366 -25.419 24.144 1.00 70.00 235 LEU A O 1
ATOM 1788 N N . PRO A 1 236 ? -61.281 -24.477 26.189 1.00 71.50 236 PRO A N 1
ATOM 1789 C CA . PRO A 1 236 ? -62.472 -25.154 26.697 1.00 71.50 236 PRO A CA 1
ATOM 1790 C C . PRO A 1 236 ? -63.737 -24.702 25.951 1.00 71.50 236 PRO A C 1
ATOM 1792 O O . PRO A 1 236 ? -63.815 -23.561 25.495 1.00 71.50 236 PRO A O 1
ATOM 1795 N N . GLU A 1 237 ? -64.776 -25.545 25.906 1.00 62.41 237 GLU A N 1
ATOM 1796 C CA . GLU A 1 237 ? -66.064 -25.226 25.252 1.00 62.41 237 GLU A CA 1
ATOM 1797 C C . GLU A 1 237 ? -66.759 -23.968 25.824 1.00 62.41 237 GLU A C 1
ATOM 1799 O O . GLU A 1 237 ? -67.597 -23.365 25.156 1.00 62.41 237 GLU A O 1
ATOM 1804 N N . GLY A 1 238 ? -66.386 -23.540 27.038 1.00 65.94 238 GLY A N 1
ATOM 1805 C CA . GLY A 1 238 ? -66.865 -22.316 27.697 1.00 65.94 238 GLY A CA 1
ATOM 1806 C C . GLY A 1 238 ? -66.009 -21.062 27.468 1.00 65.94 238 GLY A C 1
ATOM 1807 O O . GLY A 1 238 ? -66.328 -20.015 28.025 1.00 65.94 238 GLY A O 1
ATOM 1808 N N . GLY A 1 239 ? -64.940 -21.146 26.669 1.00 71.81 239 GLY A N 1
ATOM 1809 C CA . GLY A 1 239 ? -63.947 -20.079 26.519 1.00 71.81 239 GLY A CA 1
ATOM 1810 C C . GLY A 1 239 ? -62.876 -20.098 27.615 1.00 71.81 239 GLY A C 1
ATOM 1811 O O . GLY A 1 239 ? -62.720 -21.082 28.339 1.00 71.81 239 GLY A O 1
ATOM 1812 N N . LEU A 1 240 ? -62.093 -19.018 27.711 1.00 71.81 240 LEU A N 1
ATOM 1813 C CA . LEU A 1 240 ? -61.080 -18.885 28.760 1.00 71.81 240 LEU A CA 1
ATOM 1814 C C . LEU A 1 240 ? -61.751 -18.779 30.142 1.00 71.81 240 LEU A C 1
ATOM 1816 O O . LEU A 1 240 ? -62.816 -18.169 30.243 1.00 71.81 240 LEU A O 1
ATOM 1820 N N . PRO A 1 241 ? -61.125 -19.302 31.212 1.00 73.50 241 PRO A N 1
ATOM 1821 C CA . PRO A 1 241 ? -61.621 -19.106 32.571 1.00 73.50 241 PRO A CA 1
ATOM 1822 C C . PRO A 1 241 ? -61.739 -17.615 32.938 1.00 73.50 241 PRO A C 1
ATOM 1824 O O . PRO A 1 241 ? -60.980 -16.780 32.440 1.00 73.50 241 PRO A O 1
ATOM 1827 N N . ASP A 1 242 ? -62.663 -17.275 33.840 1.00 65.62 242 ASP A N 1
ATOM 1828 C CA . ASP A 1 242 ? -62.907 -15.885 34.245 1.00 65.62 242 ASP A CA 1
ATOM 1829 C C . ASP A 1 242 ? -61.617 -15.194 34.721 1.00 65.62 242 ASP A C 1
ATOM 1831 O O . ASP A 1 242 ? -60.930 -15.655 35.634 1.00 65.62 242 ASP A O 1
ATOM 1835 N N . GLY A 1 243 ? -61.287 -14.067 34.082 1.00 70.25 243 GLY A N 1
ATOM 1836 C CA . GLY A 1 243 ? -60.095 -13.269 34.384 1.00 70.25 243 GLY A CA 1
ATOM 1837 C C . GLY A 1 243 ? -58.807 -13.701 33.673 1.00 70.25 243 GLY A C 1
ATOM 1838 O O . GLY A 1 243 ? -57.775 -13.073 33.898 1.00 70.25 243 GLY A O 1
ATOM 1839 N N . TRP A 1 244 ? -58.848 -14.719 32.809 1.00 67.19 244 TRP A N 1
ATOM 1840 C CA . TRP A 1 244 ? -57.680 -15.176 32.053 1.00 67.19 244 TRP A CA 1
ATOM 1841 C C . TRP A 1 244 ? -57.544 -14.482 30.702 1.00 67.19 244 TRP A C 1
ATOM 1843 O O . TRP A 1 244 ? -58.514 -14.298 29.965 1.00 67.19 244 TRP A O 1
ATOM 1853 N N . THR A 1 245 ? -56.307 -14.138 30.346 1.00 76.81 245 THR A N 1
ATOM 1854 C CA . THR A 1 245 ? -55.971 -13.612 29.018 1.00 76.81 245 THR A CA 1
ATOM 1855 C C . THR A 1 245 ? -55.463 -14.718 28.091 1.00 76.81 245 THR A C 1
ATOM 1857 O O . THR A 1 245 ? -54.942 -15.740 28.538 1.00 76.81 245 THR A O 1
ATOM 1860 N N . MET A 1 246 ? -55.567 -14.499 26.776 1.00 72.75 246 MET A N 1
ATOM 1861 C CA . MET A 1 246 ? -55.025 -15.402 25.743 1.00 72.75 246 MET A CA 1
ATOM 1862 C C . MET A 1 246 ? -53.528 -15.681 25.920 1.00 72.75 246 MET A C 1
ATOM 1864 O O . MET A 1 246 ? -53.074 -16.801 25.705 1.00 72.75 246 MET A O 1
ATOM 1868 N N . GLU A 1 247 ? -52.760 -14.684 26.360 1.00 72.50 247 GLU A N 1
ATOM 1869 C CA . GLU A 1 247 ? -51.329 -14.852 26.616 1.00 72.50 247 GLU A CA 1
ATOM 1870 C C . GLU A 1 247 ? -51.072 -15.754 27.825 1.00 72.50 247 GLU A C 1
ATOM 1872 O O . GLU A 1 247 ? -50.225 -16.639 27.755 1.00 72.50 247 GLU A O 1
ATOM 1877 N N . GLN A 1 248 ? -51.832 -15.601 28.912 1.00 70.75 248 GLN A N 1
ATOM 1878 C CA . GLN A 1 248 ? -51.717 -16.494 30.070 1.00 70.75 248 GLN A CA 1
ATOM 1879 C C . GLN A 1 248 ? -52.150 -17.920 29.731 1.00 70.75 248 GLN A C 1
ATOM 1881 O O . GLN A 1 248 ? -51.526 -18.879 30.185 1.00 70.75 248 GLN A O 1
ATOM 1886 N N . TRP A 1 249 ? -53.177 -18.065 28.894 1.00 78.88 249 TRP A N 1
ATOM 1887 C CA . TRP A 1 249 ? -53.631 -19.366 28.422 1.00 78.88 249 TRP A CA 1
ATOM 1888 C C . TRP A 1 249 ? -52.540 -20.102 27.642 1.00 78.88 249 TRP A C 1
ATOM 1890 O O . TRP A 1 249 ? -52.292 -21.274 27.908 1.00 78.88 249 TRP A O 1
ATOM 1900 N N . LYS A 1 250 ? -51.817 -19.402 26.760 1.00 74.56 250 LYS A N 1
ATOM 1901 C CA . LYS A 1 250 ? -50.725 -19.981 25.966 1.00 74.56 250 LYS A CA 1
ATOM 1902 C C . LYS A 1 250 ? -49.637 -20.645 26.819 1.00 74.56 250 LYS A C 1
ATOM 1904 O O . LYS A 1 250 ? -49.124 -21.691 26.435 1.00 74.56 250 LYS A O 1
ATOM 1909 N N . TYR A 1 251 ? -49.308 -20.068 27.975 1.00 70.81 251 TYR A N 1
ATOM 1910 C CA . TYR A 1 251 ? -48.250 -20.590 28.847 1.00 70.81 251 TYR A CA 1
ATOM 1911 C C . TYR A 1 251 ? -48.747 -21.581 29.907 1.00 70.81 251 TYR A C 1
ATOM 1913 O O . TYR A 1 251 ? -48.043 -22.540 30.209 1.00 70.81 251 TYR A O 1
ATOM 1921 N N . TYR A 1 252 ? -49.943 -21.375 30.466 1.00 75.50 252 TYR A N 1
ATOM 1922 C CA . TYR A 1 252 ? -50.415 -22.122 31.643 1.00 75.50 252 TYR A CA 1
ATOM 1923 C C . TYR A 1 252 ? -51.662 -22.987 31.388 1.00 75.50 252 TYR A C 1
ATOM 1925 O O . TYR A 1 252 ? -52.075 -23.748 32.265 1.00 75.50 252 TYR A O 1
ATOM 1933 N N . GLY A 1 253 ? -52.255 -22.930 30.190 1.00 77.94 253 GLY A N 1
ATOM 1934 C CA . GLY A 1 253 ? -53.463 -23.687 29.842 1.00 77.94 253 GLY A CA 1
ATOM 1935 C C . GLY A 1 253 ? -53.272 -25.206 29.906 1.00 77.94 253 GLY A C 1
ATOM 1936 O O . GLY A 1 253 ? -54.179 -25.929 30.312 1.00 77.94 253 GLY A O 1
ATOM 1937 N N . HIS A 1 254 ? -52.065 -25.694 29.599 1.00 76.81 254 HIS A N 1
ATOM 1938 C CA . HIS A 1 254 ? -51.721 -27.121 29.671 1.00 76.81 254 HIS A CA 1
ATOM 1939 C C . HIS A 1 254 ? -51.778 -27.685 31.098 1.00 76.81 254 HIS A C 1
ATOM 1941 O O . HIS A 1 254 ? -52.241 -28.808 31.297 1.00 76.81 254 HIS A O 1
ATOM 1947 N N . GLU A 1 255 ? -51.339 -26.922 32.105 1.00 73.38 255 GLU A N 1
ATOM 1948 C CA . GLU A 1 255 ? -51.456 -27.334 33.513 1.00 73.38 255 GLU A CA 1
ATOM 1949 C C . GLU A 1 255 ? -52.896 -27.233 34.013 1.00 73.38 255 GLU A C 1
ATOM 1951 O O . GLU A 1 255 ? -53.377 -28.132 34.707 1.00 73.38 255 GLU A O 1
ATOM 1956 N N . TRP A 1 256 ? -53.610 -26.179 33.606 1.00 75.38 256 TRP A N 1
ATOM 1957 C CA . TRP A 1 256 ? -55.013 -25.997 33.961 1.00 75.38 256 TRP A CA 1
ATOM 1958 C C . TRP A 1 256 ? -55.874 -27.169 33.469 1.00 75.38 256 TRP A C 1
ATOM 1960 O O . TRP A 1 256 ? -56.607 -27.761 34.261 1.00 75.38 256 TRP A O 1
ATOM 1970 N N . LEU A 1 257 ? -55.718 -27.589 32.208 1.00 73.75 257 LEU A N 1
ATOM 1971 C CA . LEU A 1 257 ? -56.420 -28.753 31.652 1.00 73.75 257 LEU A CA 1
ATOM 1972 C C . LEU A 1 257 ? -56.088 -30.061 32.389 1.00 73.75 257 LEU A C 1
ATOM 1974 O O . LEU A 1 257 ? -56.976 -30.888 32.591 1.00 73.75 257 LEU A O 1
ATOM 1978 N N . LYS A 1 258 ? -54.836 -30.253 32.831 1.00 72.31 258 LYS A N 1
ATOM 1979 C CA . LYS A 1 258 ? -54.437 -31.436 33.617 1.00 72.31 258 LYS A CA 1
ATOM 1980 C C . LYS A 1 258 ? -55.108 -31.480 34.987 1.00 72.31 258 LYS A C 1
ATOM 1982 O O . LYS A 1 258 ? -55.450 -32.563 35.440 1.00 72.31 258 LYS A O 1
ATOM 1987 N N . SER A 1 259 ? -55.313 -30.327 35.622 1.00 73.25 259 SER A N 1
ATOM 1988 C CA . SER A 1 259 ? -55.975 -30.234 36.933 1.00 73.25 259 SER A CA 1
ATOM 1989 C C . SER A 1 259 ? -57.490 -30.470 36.907 1.00 73.25 259 SER A C 1
ATOM 1991 O O . SER A 1 259 ? -58.092 -30.627 37.965 1.00 73.25 259 SER A O 1
ATOM 1993 N N . GLN A 1 260 ? -58.106 -30.479 35.719 1.00 65.81 260 GLN A N 1
ATOM 1994 C CA . GLN A 1 260 ? -59.543 -30.722 35.530 1.00 65.81 260 GLN A CA 1
ATOM 1995 C C . GLN A 1 260 ? -59.876 -32.203 35.257 1.00 65.81 260 GLN A C 1
ATOM 1997 O O . GLN A 1 260 ? -61.051 -32.541 35.117 1.00 65.81 260 GLN A O 1
ATOM 2002 N N . LYS A 1 261 ? -58.863 -33.075 35.154 1.00 54.31 261 LYS A N 1
ATOM 2003 C CA . LYS A 1 261 ? -59.011 -34.538 35.081 1.00 54.31 261 LYS A CA 1
ATOM 2004 C C . LYS A 1 261 ? -58.909 -35.160 36.467 1.00 54.31 261 LYS A C 1
ATOM 2006 O O . LYS A 1 261 ? -59.657 -36.133 36.702 1.00 54.31 261 LYS A O 1
#

Secondary structure (DSSP, 8-state):
-EEEEEEEEEE-TTS-EEEEEEEEEE-----B-----EEEETTS-EEEE-TT-B--TTTTTS-EEEEES-TTS-SSSSS-SSS---EESSEEEE---S-EEEEEEEEEESS-TTS-EEEEEEEEEEPP---HHHHHHHHHSSTT--HHHHHHHHHHHHHHHHHHHHHHHHHHHHHHHHHHHHHHTTTTS------S----SPPPTHHHHTTSS------------GGGGTSPPPPPTT-SPTT--HHHHHHHHHHHHHHT-